Protein AF-A0A4Y7LF68-F1 (afdb_monomer_lite)

InterPro domains:
  IPR032009 Stomatal closure-related actin-binding protein, coiled-coil domain [PF16712] (101-214)
  IPR032012 Stomatal closure-related actin-binding protein, actin-binding domain [PF16711] (54-96)
  IPR039640 Stomatal closure-related actin-binding protein [PTHR31172] (1-214)

pLDDT: mean 82.33, std 17.5, range [36.0, 98.31]

Structure (mmCIF, N/CA/C/O backbone):
data_AF-A0A4Y7LF68-F1
#
_entry.id   AF-A0A4Y7LF68-F1
#
loop_
_atom_site.group_PDB
_atom_site.id
_atom_site.type_symbol
_atom_site.label_atom_id
_atom_site.label_alt_id
_atom_site.label_comp_id
_atom_site.label_asym_id
_atom_site.label_entity_id
_atom_site.label_seq_id
_atom_site.pdbx_PDB_ins_code
_atom_site.Cartn_x
_atom_site.Cartn_y
_atom_site.Cartn_z
_atom_site.occupancy
_atom_site.B_iso_or_equiv
_atom_site.auth_seq_id
_atom_site.auth_comp_id
_atom_site.auth_asym_id
_atom_site.auth_atom_id
_atom_site.pdbx_PDB_model_num
ATOM 1 N N . MET A 1 1 ? 89.704 -3.522 -74.986 1.00 36.00 1 MET A N 1
ATOM 2 C CA . MET A 1 1 ? 90.715 -4.541 -74.612 1.00 36.00 1 MET A CA 1
ATOM 3 C C . MET A 1 1 ? 91.711 -3.830 -73.703 1.00 36.00 1 MET A C 1
ATOM 5 O O . MET A 1 1 ? 92.198 -2.807 -74.141 1.00 36.00 1 MET A O 1
ATOM 9 N N . THR A 1 2 ? 91.987 -4.152 -72.436 1.00 39.91 2 THR A N 1
ATOM 10 C CA . THR A 1 2 ? 91.822 -5.364 -71.611 1.00 39.91 2 THR A CA 1
ATOM 11 C C . THR A 1 2 ? 91.963 -4.944 -70.128 1.00 39.91 2 THR A C 1
ATOM 13 O O . THR A 1 2 ? 92.703 -4.009 -69.835 1.00 39.91 2 THR A O 1
ATOM 16 N N . ARG A 1 3 ? 91.243 -5.597 -69.202 1.00 45.69 3 ARG A N 1
ATOM 17 C CA . ARG A 1 3 ? 91.344 -5.430 -67.731 1.00 45.69 3 ARG A CA 1
ATOM 18 C C . ARG A 1 3 ? 92.642 -6.038 -67.181 1.00 45.69 3 ARG A C 1
ATOM 20 O O . ARG A 1 3 ? 93.000 -7.123 -67.623 1.00 45.69 3 ARG A O 1
ATOM 27 N N . VAL A 1 4 ? 93.215 -5.455 -66.122 1.00 44.88 4 VAL A N 1
ATOM 28 C CA . VAL A 1 4 ? 94.025 -6.183 -65.122 1.00 44.88 4 VAL A CA 1
ATOM 29 C C . VAL A 1 4 ? 93.739 -5.597 -63.734 1.00 44.88 4 VAL A C 1
ATOM 31 O O . VAL A 1 4 ? 93.911 -4.401 -63.526 1.00 44.88 4 VAL A O 1
ATOM 34 N N . GLY A 1 5 ? 93.271 -6.435 -62.806 1.00 42.09 5 GLY A N 1
ATOM 35 C CA . GLY A 1 5 ? 93.176 -6.135 -61.374 1.00 42.09 5 GLY A CA 1
ATOM 36 C C . GLY A 1 5 ? 94.272 -6.854 -60.583 1.00 42.09 5 GLY A C 1
ATOM 37 O O . GLY A 1 5 ? 94.875 -7.802 -61.093 1.00 42.09 5 GLY A O 1
ATOM 38 N N . ARG A 1 6 ? 94.508 -6.425 -59.337 1.00 41.78 6 ARG A N 1
ATOM 39 C CA . ARG A 1 6 ? 95.194 -7.221 -58.308 1.00 41.78 6 ARG A CA 1
ATOM 40 C C . ARG A 1 6 ? 94.855 -6.687 -56.907 1.00 41.78 6 ARG A C 1
ATOM 42 O O . ARG A 1 6 ? 95.380 -5.657 -56.503 1.00 41.78 6 ARG A O 1
ATOM 49 N N . ASP A 1 7 ? 94.015 -7.421 -56.186 1.00 42.66 7 ASP A N 1
ATOM 50 C CA . ASP A 1 7 ? 93.881 -7.359 -54.725 1.00 42.66 7 ASP A CA 1
ATOM 51 C C . ASP A 1 7 ? 94.932 -8.271 -54.081 1.00 42.66 7 ASP A C 1
ATOM 53 O O . ASP A 1 7 ? 95.138 -9.363 -54.601 1.00 42.66 7 ASP A O 1
ATOM 57 N N . PHE A 1 8 ? 95.540 -7.880 -52.950 1.00 41.19 8 PHE A N 1
ATOM 58 C CA . PHE A 1 8 ? 96.010 -8.805 -51.899 1.00 41.19 8 PHE A CA 1
ATOM 59 C C . PHE A 1 8 ? 96.217 -8.078 -50.549 1.00 41.19 8 PHE A C 1
ATOM 61 O O . PHE A 1 8 ? 97.160 -7.321 -50.359 1.00 41.19 8 PHE A O 1
ATOM 68 N N . ARG A 1 9 ? 95.251 -8.325 -49.656 1.00 37.81 9 ARG A N 1
ATOM 69 C CA . ARG A 1 9 ? 95.273 -8.576 -48.198 1.00 37.81 9 ARG A CA 1
ATOM 70 C C . ARG A 1 9 ? 96.522 -8.282 -47.328 1.00 37.81 9 ARG A C 1
ATOM 72 O O . ARG A 1 9 ? 97.610 -8.767 -47.603 1.00 37.81 9 ARG A O 1
ATOM 79 N N . ASP A 1 10 ? 96.190 -7.767 -46.136 1.00 40.34 10 ASP A N 1
ATOM 80 C CA . ASP A 1 10 ? 96.641 -8.177 -44.787 1.00 40.34 10 ASP A CA 1
ATOM 81 C C . ASP A 1 10 ? 97.915 -7.559 -44.179 1.00 40.34 10 ASP A C 1
ATOM 83 O O . ASP A 1 10 ? 99.030 -8.020 -44.399 1.00 40.34 10 ASP A O 1
ATOM 87 N N . THR A 1 11 ? 97.713 -6.601 -43.269 1.00 43.34 11 THR A N 1
ATOM 88 C CA . THR A 1 11 ? 98.585 -6.406 -42.101 1.00 43.34 11 THR A CA 1
ATOM 89 C C . THR A 1 11 ? 97.725 -6.074 -40.880 1.00 43.34 11 THR A C 1
ATOM 91 O O . THR A 1 11 ? 97.443 -4.908 -40.602 1.00 43.34 11 THR A O 1
ATOM 94 N N . MET A 1 12 ? 97.288 -7.097 -40.141 1.00 38.69 12 MET A N 1
ATOM 95 C CA . MET A 1 12 ? 96.834 -6.938 -38.756 1.00 38.69 12 MET A CA 1
ATOM 96 C C . MET A 1 12 ? 98.031 -6.626 -37.844 1.00 38.69 12 MET A C 1
ATOM 98 O O . MET A 1 12 ? 98.880 -7.491 -37.629 1.00 38.69 12 MET A O 1
ATOM 102 N N . GLN A 1 13 ? 98.087 -5.424 -37.265 1.00 43.62 13 GLN A N 1
ATOM 103 C CA . GLN A 1 13 ? 98.942 -5.157 -36.106 1.00 43.62 13 GLN A CA 1
ATOM 104 C C . GLN A 1 13 ? 98.150 -5.408 -34.817 1.00 43.62 13 GLN A C 1
ATOM 106 O O . GLN A 1 13 ? 97.097 -4.819 -34.588 1.00 43.62 13 GLN A O 1
ATOM 111 N N . LYS A 1 14 ? 98.651 -6.347 -34.007 1.00 48.09 14 LYS A N 1
ATOM 112 C CA . LYS A 1 14 ? 98.146 -6.695 -32.676 1.00 48.09 14 LYS A CA 1
ATOM 113 C C . LYS A 1 14 ? 98.772 -5.758 -31.643 1.00 48.09 14 LYS A C 1
ATOM 115 O O . LYS A 1 14 ? 99.950 -5.913 -31.337 1.00 48.09 14 LYS A O 1
ATOM 120 N N . GLU A 1 15 ? 97.977 -4.867 -31.066 1.00 42.94 15 GLU A N 1
ATOM 121 C CA . GLU A 1 15 ? 98.321 -4.158 -29.832 1.00 42.94 15 GLU A CA 1
ATOM 122 C C . GLU A 1 15 ? 97.469 -4.753 -28.699 1.00 42.94 15 GLU A C 1
ATOM 124 O O . GLU A 1 15 ? 96.240 -4.782 -28.767 1.00 42.94 15 GLU A O 1
ATOM 129 N N . ALA A 1 16 ? 98.128 -5.367 -27.715 1.00 52.66 16 ALA A N 1
ATOM 130 C CA . ALA A 1 16 ? 97.480 -6.108 -26.639 1.00 52.66 16 ALA A CA 1
ATOM 131 C C . ALA A 1 16 ? 96.929 -5.142 -25.577 1.00 52.66 16 ALA A C 1
ATOM 133 O O . ALA A 1 16 ? 97.667 -4.661 -24.721 1.00 52.66 16 ALA A O 1
ATOM 134 N N . VAL A 1 17 ? 95.625 -4.872 -25.631 1.00 49.19 17 VAL A N 1
ATOM 135 C CA . VAL A 1 17 ? 94.877 -4.180 -24.569 1.00 49.19 17 VAL A CA 1
ATOM 136 C C . VAL A 1 17 ? 94.527 -5.176 -23.450 1.00 49.19 17 VAL A C 1
ATOM 138 O O . VAL A 1 17 ? 94.203 -6.326 -23.761 1.00 49.19 17 VAL A O 1
ATOM 141 N N . PRO A 1 18 ? 94.569 -4.788 -22.160 1.00 48.88 18 PRO A N 1
ATOM 142 C CA . PRO A 1 18 ? 94.214 -5.689 -21.068 1.00 48.88 18 PRO A CA 1
ATOM 143 C C . PRO A 1 18 ? 92.735 -6.079 -21.167 1.00 48.88 18 PRO A C 1
ATOM 145 O O . PRO A 1 18 ? 91.873 -5.218 -21.339 1.00 48.88 18 PRO A O 1
ATOM 148 N N . SER A 1 19 ? 92.432 -7.370 -21.033 1.00 52.75 19 SER A N 1
ATOM 149 C CA . SER A 1 19 ? 91.061 -7.880 -20.999 1.00 52.75 19 SER A CA 1
ATOM 150 C C . SER A 1 19 ? 90.344 -7.375 -19.743 1.00 52.75 19 SER A C 1
ATOM 152 O O . SER A 1 19 ? 90.554 -7.903 -18.653 1.00 52.75 19 SER A O 1
ATOM 154 N N . VAL A 1 20 ? 89.507 -6.345 -19.880 1.00 49.72 20 VAL A N 1
ATOM 155 C CA . VAL A 1 20 ? 88.603 -5.904 -18.811 1.00 49.72 20 VAL A CA 1
ATOM 156 C C . VAL A 1 20 ? 87.386 -6.825 -18.823 1.00 49.72 20 VAL A C 1
ATOM 158 O O . VAL A 1 20 ? 86.637 -6.862 -19.799 1.00 49.72 20 VAL A O 1
ATOM 161 N N . SER A 1 21 ? 87.213 -7.602 -17.758 1.00 51.53 21 SER A N 1
ATOM 162 C CA . SER A 1 21 ? 86.045 -8.453 -17.531 1.00 51.53 21 SER A CA 1
ATOM 163 C C . SER A 1 21 ? 84.772 -7.602 -17.567 1.00 51.53 21 SER A C 1
ATOM 165 O O . SER A 1 21 ? 84.584 -6.719 -16.733 1.00 51.53 21 SER A O 1
ATOM 167 N N . ALA A 1 22 ? 83.919 -7.838 -18.560 1.00 55.94 22 ALA A N 1
ATOM 168 C CA . ALA A 1 22 ? 82.702 -7.076 -18.809 1.00 55.94 22 ALA A CA 1
ATOM 169 C C . ALA A 1 22 ? 81.526 -7.585 -17.960 1.00 55.94 22 ALA A C 1
ATOM 171 O O . ALA A 1 22 ? 80.533 -8.061 -18.503 1.00 55.94 22 ALA A O 1
ATOM 172 N N . ASP A 1 23 ? 81.617 -7.458 -16.638 1.00 53.84 23 ASP A N 1
ATOM 173 C CA . ASP A 1 23 ? 80.440 -7.602 -15.777 1.00 53.84 23 ASP A CA 1
ATOM 174 C C . ASP A 1 23 ? 79.794 -6.225 -15.595 1.00 53.84 23 ASP A C 1
ATOM 176 O O . ASP A 1 23 ? 80.059 -5.488 -14.643 1.00 53.84 23 ASP A O 1
ATOM 180 N N . VAL A 1 24 ? 78.953 -5.847 -16.561 1.00 58.47 24 VAL A N 1
ATOM 181 C CA . VAL A 1 24 ? 78.124 -4.641 -16.469 1.00 58.47 24 VAL A CA 1
ATOM 182 C C . VAL A 1 24 ? 76.851 -5.005 -15.712 1.00 58.47 24 VAL A C 1
ATOM 184 O O . VAL A 1 24 ? 75.938 -5.619 -16.261 1.00 58.47 24 VAL A O 1
ATOM 187 N N . SER A 1 25 ? 76.785 -4.636 -14.433 1.00 55.81 25 SER A N 1
ATOM 188 C CA . SER A 1 25 ? 75.532 -4.701 -13.680 1.00 55.81 25 SER A CA 1
ATOM 189 C C . SER A 1 25 ? 74.685 -3.472 -14.007 1.00 55.81 25 SER A C 1
ATOM 191 O O . SER A 1 25 ? 75.034 -2.338 -13.683 1.00 55.81 25 SER A O 1
ATOM 193 N N . PHE A 1 26 ? 73.566 -3.685 -14.694 1.00 56.12 26 PHE A N 1
ATOM 194 C CA . PHE A 1 26 ? 72.578 -2.635 -14.909 1.00 56.12 26 PHE A CA 1
ATOM 195 C C . PHE A 1 26 ? 71.648 -2.579 -13.695 1.00 56.12 26 PHE A C 1
ATOM 197 O O . PHE A 1 26 ? 71.061 -3.588 -13.313 1.00 56.12 26 PHE A O 1
ATOM 204 N N . ALA A 1 27 ? 71.467 -1.396 -13.104 1.00 60.53 27 ALA A N 1
ATOM 205 C CA . ALA A 1 27 ? 70.522 -1.198 -11.999 1.00 60.53 27 ALA A CA 1
ATOM 206 C C . ALA A 1 27 ? 69.048 -1.416 -12.416 1.00 60.53 27 ALA A C 1
ATOM 208 O O . ALA A 1 27 ? 68.166 -1.515 -11.567 1.00 60.53 27 ALA A O 1
ATOM 209 N N . SER A 1 28 ? 68.767 -1.479 -13.723 1.00 60.56 28 SER A N 1
ATOM 210 C CA . SER A 1 28 ? 67.432 -1.664 -14.290 1.00 60.56 28 SER A CA 1
ATOM 211 C C . SER A 1 28 ? 67.512 -2.307 -15.677 1.00 60.56 28 SER A C 1
ATOM 213 O O . SER A 1 28 ? 68.363 -1.942 -16.482 1.00 60.56 28 SER A O 1
ATOM 215 N N . ASN A 1 29 ? 66.574 -3.208 -15.990 1.00 65.75 29 ASN A N 1
ATOM 216 C CA . ASN A 1 29 ? 66.422 -3.836 -17.315 1.00 65.75 29 ASN A CA 1
ATOM 217 C C . ASN A 1 29 ? 65.737 -2.924 -18.357 1.00 65.75 29 ASN A C 1
ATOM 219 O O . ASN A 1 29 ? 65.288 -3.403 -19.399 1.00 65.75 29 ASN A O 1
ATOM 223 N N . ARG A 1 30 ? 65.593 -1.623 -18.082 1.00 65.50 30 ARG A N 1
ATOM 224 C CA . ARG A 1 30 ? 64.997 -0.652 -19.012 1.00 65.50 30 ARG A CA 1
ATOM 225 C C . ARG A 1 30 ? 66.021 0.392 -19.430 1.00 65.50 30 ARG A C 1
ATOM 227 O O . ARG A 1 30 ? 66.795 0.860 -18.601 1.00 65.50 30 ARG A O 1
ATOM 234 N N . PHE A 1 31 ? 65.975 0.780 -20.704 1.00 59.53 31 PHE A N 1
ATOM 235 C CA . PHE A 1 31 ? 66.776 1.888 -21.213 1.00 59.53 31 PHE A CA 1
ATOM 236 C C . PHE A 1 31 ? 66.380 3.187 -20.492 1.00 59.53 31 PHE A C 1
ATOM 238 O O . PHE A 1 31 ? 65.185 3.493 -20.431 1.00 59.53 31 PHE A O 1
ATOM 245 N N . PRO A 1 32 ? 67.341 3.938 -19.924 1.00 61.84 32 PRO A N 1
ATOM 246 C CA . PRO A 1 32 ? 67.041 5.215 -19.297 1.00 61.84 32 PRO A CA 1
ATOM 247 C C . PRO A 1 32 ? 66.558 6.198 -20.365 1.00 61.84 32 PRO A C 1
ATOM 249 O O . PRO A 1 32 ? 67.250 6.455 -21.348 1.00 61.84 32 PRO A O 1
ATOM 252 N N . ASN A 1 33 ? 65.355 6.738 -20.173 1.00 64.94 33 ASN A N 1
ATOM 253 C CA . ASN A 1 33 ? 64.841 7.818 -21.003 1.00 64.94 33 ASN A CA 1
ATOM 254 C C . ASN A 1 33 ? 65.475 9.118 -20.524 1.00 64.94 33 ASN A C 1
ATOM 256 O O . ASN A 1 33 ? 65.057 9.666 -19.513 1.00 64.94 33 ASN A O 1
ATOM 260 N N . TYR A 1 34 ? 66.465 9.619 -21.249 1.00 62.97 34 TYR A N 1
ATOM 261 C CA . TYR A 1 34 ? 66.982 10.965 -21.042 1.00 62.97 34 TYR A CA 1
ATOM 262 C C . TYR A 1 34 ? 66.631 11.844 -22.238 1.00 62.97 34 TYR A C 1
ATOM 264 O O . TYR A 1 34 ? 66.541 11.377 -23.376 1.00 62.97 34 TYR A O 1
ATOM 272 N N . LYS A 1 35 ? 66.433 13.138 -21.985 1.00 64.75 35 LYS A N 1
ATOM 273 C CA . LYS A 1 35 ? 66.353 14.148 -23.045 1.00 64.75 35 LYS A CA 1
ATOM 274 C C . LYS A 1 35 ? 67.625 14.986 -22.992 1.00 64.75 35 LYS A C 1
ATOM 276 O O . LYS A 1 35 ? 68.022 15.439 -21.923 1.00 64.75 35 LYS A O 1
ATOM 281 N N . ILE A 1 36 ? 68.277 15.159 -24.139 1.00 66.19 36 ILE A N 1
ATOM 282 C CA . ILE A 1 36 ? 69.477 15.994 -24.255 1.00 66.19 36 ILE A CA 1
ATOM 283 C C . ILE A 1 36 ? 69.021 17.439 -24.484 1.00 66.19 36 ILE A C 1
ATOM 285 O O . ILE A 1 36 ? 68.283 17.711 -25.434 1.00 66.19 36 ILE A O 1
ATOM 289 N N . GLY A 1 37 ? 69.419 18.343 -23.588 1.00 68.44 37 GLY A N 1
ATOM 290 C CA . GLY A 1 37 ? 69.160 19.778 -23.702 1.00 68.44 37 GLY A CA 1
ATOM 291 C C . GLY A 1 37 ? 69.945 20.430 -24.845 1.00 68.44 37 GLY A C 1
ATOM 292 O O . GLY A 1 37 ? 70.870 19.844 -25.403 1.00 68.44 37 GLY A O 1
ATOM 293 N N . ALA A 1 38 ? 69.597 21.671 -25.196 1.00 74.75 38 ALA A N 1
ATOM 294 C CA . ALA A 1 38 ? 70.255 22.424 -26.275 1.00 74.75 38 ALA A CA 1
ATOM 295 C C . ALA A 1 38 ? 71.760 22.695 -26.032 1.00 74.75 38 ALA A C 1
ATOM 297 O O . ALA A 1 38 ? 72.475 23.082 -26.951 1.00 74.75 38 ALA A O 1
ATOM 298 N N . ASP A 1 39 ? 72.233 22.480 -24.806 1.00 72.75 39 ASP A N 1
ATOM 299 C CA . ASP A 1 39 ? 73.616 22.596 -24.341 1.00 72.75 39 ASP A CA 1
ATOM 300 C C . ASP A 1 39 ? 74.324 21.232 -24.191 1.00 72.75 39 ASP A C 1
ATOM 302 O O . ASP A 1 39 ? 75.372 21.141 -23.553 1.00 72.75 39 ASP A O 1
ATOM 306 N N . ASN A 1 40 ? 73.767 20.164 -24.774 1.00 66.06 40 ASN A N 1
ATOM 307 C CA . ASN A 1 40 ? 74.233 18.779 -24.643 1.00 66.06 40 ASN A CA 1
ATOM 308 C C . ASN A 1 40 ? 74.254 18.237 -23.197 1.00 66.06 40 ASN A C 1
ATOM 310 O O . ASN A 1 40 ? 74.880 17.207 -22.938 1.00 66.06 40 ASN A O 1
ATOM 314 N N . SER A 1 41 ? 73.551 18.878 -22.256 1.00 67.81 41 SER A N 1
ATOM 315 C CA . SER A 1 41 ? 73.380 18.354 -20.899 1.00 67.81 41 SER A CA 1
ATOM 316 C C . SER A 1 41 ? 72.262 17.300 -20.840 1.00 67.81 41 SER A C 1
ATOM 318 O O . SER A 1 41 ? 71.236 17.408 -21.519 1.00 67.81 41 SER A O 1
ATOM 320 N N . ILE A 1 42 ? 72.471 16.234 -20.059 1.00 63.91 42 ILE A N 1
ATOM 321 C CA . ILE A 1 42 ? 71.470 15.183 -19.817 1.00 63.91 42 ILE A CA 1
ATOM 322 C C . ILE A 1 42 ? 70.451 15.737 -18.814 1.00 63.91 42 ILE A C 1
ATOM 324 O O . ILE A 1 42 ? 70.800 15.981 -17.660 1.00 63.91 42 ILE A O 1
ATOM 328 N N . LEU A 1 43 ? 69.204 15.937 -19.245 1.00 63.03 43 LEU A N 1
ATOM 329 C CA . LEU A 1 43 ? 68.102 16.328 -18.367 1.00 63.03 43 LEU A CA 1
ATOM 330 C C . LEU A 1 43 ? 67.326 15.081 -17.939 1.00 63.03 43 LEU A C 1
ATOM 332 O O . LEU A 1 43 ? 66.813 14.344 -18.790 1.00 63.03 43 LEU A O 1
ATOM 336 N N . ASP A 1 44 ? 67.212 14.870 -16.626 1.00 59.75 44 ASP A N 1
ATOM 337 C CA . ASP A 1 44 ? 66.320 13.851 -16.077 1.00 59.75 44 ASP A CA 1
ATOM 338 C C . ASP A 1 44 ? 64.862 14.207 -16.417 1.00 59.75 44 ASP A C 1
ATOM 340 O O . ASP A 1 44 ? 64.437 15.356 -16.226 1.00 59.75 44 ASP A O 1
ATOM 344 N N . PRO A 1 45 ? 64.071 13.262 -16.955 1.00 58.41 45 PRO A N 1
ATOM 345 C CA . PRO A 1 45 ? 62.682 13.523 -17.290 1.00 58.41 45 PRO A CA 1
ATOM 346 C C . PRO A 1 45 ? 61.882 13.781 -16.006 1.00 58.41 45 PRO A C 1
ATOM 348 O O . PRO A 1 45 ? 61.809 12.931 -15.124 1.00 58.41 45 PRO A O 1
ATOM 351 N N . LYS A 1 46 ? 61.236 14.950 -15.914 1.00 59.72 46 LYS A N 1
ATOM 352 C CA . LYS A 1 46 ? 60.155 15.175 -14.942 1.00 59.72 46 LYS A CA 1
ATOM 353 C C . LYS A 1 46 ? 59.075 14.111 -15.154 1.00 59.72 46 LYS A C 1
ATOM 355 O O . LYS A 1 46 ? 58.629 13.936 -16.287 1.00 59.72 46 LYS A O 1
ATOM 360 N N . GLU A 1 47 ? 58.699 13.438 -14.068 1.00 54.59 47 GLU A N 1
ATOM 361 C CA . GLU A 1 47 ? 57.734 12.334 -14.012 1.00 54.59 47 GLU A CA 1
ATOM 362 C C . GLU A 1 47 ? 56.494 12.597 -14.883 1.00 54.59 47 GLU A C 1
ATOM 364 O O . GLU A 1 47 ? 55.767 13.574 -14.697 1.00 54.59 47 GLU A O 1
ATOM 369 N N . GLU A 1 48 ? 56.271 11.718 -15.863 1.00 55.34 48 GLU A N 1
ATOM 370 C CA . GLU A 1 48 ? 54.999 11.620 -16.578 1.00 55.34 48 GLU A CA 1
ATOM 371 C C . GLU A 1 48 ? 53.888 11.199 -15.599 1.00 55.34 48 GLU A C 1
ATOM 373 O O . GLU A 1 48 ? 54.174 10.490 -14.630 1.00 55.34 48 GLU A O 1
ATOM 378 N N . PRO A 1 49 ? 52.620 11.604 -15.823 1.00 56.75 49 PRO A N 1
ATOM 379 C CA . PRO A 1 49 ? 51.520 11.194 -14.956 1.00 56.75 49 PRO A CA 1
ATOM 380 C C . PRO A 1 49 ? 51.456 9.665 -14.890 1.00 56.75 49 PRO A C 1
ATOM 382 O O . PRO A 1 49 ? 51.362 9.007 -15.927 1.00 56.75 49 PRO A O 1
ATOM 385 N N . GLU A 1 50 ? 51.524 9.116 -13.672 1.00 65.06 50 GLU A N 1
ATOM 386 C CA . GLU A 1 50 ? 51.508 7.676 -13.413 1.00 65.06 50 GLU A CA 1
ATOM 387 C C . GLU A 1 50 ? 50.356 7.005 -14.169 1.00 65.06 50 GLU A C 1
ATOM 389 O O . GLU A 1 50 ? 49.173 7.183 -13.863 1.00 65.06 50 GLU A O 1
ATOM 394 N N . VAL A 1 51 ? 50.708 6.208 -15.178 1.00 64.56 51 VAL A N 1
ATOM 395 C CA . VAL A 1 51 ? 49.764 5.291 -15.810 1.00 64.56 51 VAL A CA 1
ATOM 396 C C . VAL A 1 51 ? 49.321 4.309 -14.718 1.00 64.56 51 VAL A C 1
ATOM 398 O O . VAL A 1 51 ? 50.193 3.695 -14.096 1.00 64.56 51 VAL A O 1
ATOM 401 N N . PRO A 1 52 ? 48.007 4.152 -14.451 1.00 69.94 52 PRO A N 1
ATOM 402 C CA . PRO A 1 52 ? 47.524 3.297 -13.372 1.00 69.94 52 PRO A CA 1
ATOM 403 C C . PRO A 1 52 ? 48.134 1.902 -13.474 1.00 69.94 52 PRO A C 1
ATOM 405 O O . PRO A 1 52 ? 48.166 1.313 -14.560 1.00 69.94 52 PRO A O 1
ATOM 408 N N . SER A 1 53 ? 48.625 1.367 -12.355 1.00 82.88 53 SER A N 1
ATOM 409 C CA . SER A 1 53 ? 49.276 0.061 -12.368 1.00 82.88 53 SER A CA 1
ATOM 410 C C . SER A 1 53 ? 48.279 -1.028 -12.785 1.00 82.88 53 SER A C 1
ATOM 412 O O . SER A 1 53 ? 47.070 -0.900 -12.582 1.00 82.88 53 SER A O 1
ATOM 414 N N . MET A 1 54 ? 48.761 -2.149 -13.334 1.00 80.12 54 MET A N 1
ATOM 415 C CA . MET A 1 54 ? 47.884 -3.277 -13.699 1.00 80.12 54 MET A CA 1
ATOM 416 C C . MET A 1 54 ? 47.023 -3.766 -12.524 1.00 80.12 54 MET A C 1
ATOM 418 O O . MET A 1 54 ? 45.896 -4.208 -12.730 1.00 80.12 54 MET A O 1
ATOM 422 N N . LYS A 1 55 ? 47.524 -3.653 -11.288 1.00 85.06 55 LYS A N 1
ATOM 423 C CA . LYS A 1 55 ? 46.758 -3.981 -10.080 1.00 85.06 55 LYS A CA 1
ATOM 424 C C . LYS A 1 55 ? 45.593 -3.016 -9.871 1.00 85.06 55 LYS A C 1
ATOM 426 O O . LYS A 1 55 ? 44.510 -3.462 -9.506 1.00 85.06 55 LYS A O 1
ATOM 431 N N . ASP A 1 56 ? 45.792 -1.732 -10.152 1.00 86.94 56 ASP A N 1
ATOM 432 C CA . ASP A 1 56 ? 44.748 -0.712 -10.031 1.00 86.94 56 ASP A CA 1
ATOM 433 C C . ASP A 1 56 ? 43.685 -0.863 -11.119 1.00 86.94 56 ASP A C 1
ATOM 435 O O . ASP A 1 56 ? 42.498 -0.695 -10.845 1.00 86.94 56 ASP A O 1
ATOM 439 N N . LEU A 1 57 ? 44.082 -1.233 -12.340 1.00 87.81 57 LEU A N 1
ATOM 440 C CA . LEU A 1 57 ? 43.140 -1.549 -13.418 1.00 87.81 57 LEU A CA 1
ATOM 441 C C . LEU A 1 57 ? 42.297 -2.783 -13.085 1.00 87.81 57 LEU A C 1
ATOM 443 O O . LEU A 1 57 ? 41.074 -2.719 -13.177 1.00 87.81 57 LEU A O 1
ATOM 447 N N . LEU A 1 58 ? 42.928 -3.861 -12.609 1.00 92.25 58 LEU A N 1
ATOM 448 C CA . LEU A 1 58 ? 42.221 -5.067 -12.171 1.00 92.25 58 LEU A CA 1
ATOM 449 C C . LEU A 1 58 ? 41.290 -4.789 -10.988 1.00 92.25 58 LEU A C 1
ATOM 451 O O . LEU A 1 58 ? 40.172 -5.300 -10.955 1.00 92.25 58 LEU A O 1
ATOM 455 N N . ALA A 1 59 ? 41.715 -3.968 -10.025 1.00 91.00 59 ALA A N 1
ATOM 456 C CA . ALA A 1 59 ? 40.875 -3.575 -8.898 1.00 91.00 59 ALA A CA 1
ATOM 457 C C . ALA A 1 59 ? 39.656 -2.762 -9.361 1.00 91.00 59 ALA A C 1
ATOM 459 O O . ALA A 1 59 ? 38.541 -3.019 -8.902 1.00 91.00 59 ALA A O 1
ATOM 460 N N . ARG A 1 60 ? 39.846 -1.827 -10.303 1.00 88.25 60 ARG A N 1
ATOM 461 C CA . ARG A 1 60 ? 38.756 -1.049 -10.913 1.00 88.25 60 ARG A CA 1
ATOM 462 C C . ARG A 1 60 ? 37.782 -1.941 -11.677 1.00 88.25 60 ARG A C 1
ATOM 464 O O . ARG A 1 60 ? 36.582 -1.830 -11.456 1.00 88.25 60 ARG A O 1
ATOM 471 N N . GLU A 1 61 ? 38.277 -2.848 -12.513 1.00 90.38 61 GLU A N 1
ATOM 472 C CA . GLU A 1 61 ? 37.446 -3.776 -13.290 1.00 90.38 61 GLU A CA 1
ATOM 473 C C . GLU A 1 61 ? 36.688 -4.758 -12.384 1.00 90.38 61 GLU A C 1
ATOM 475 O O . GLU A 1 61 ? 35.484 -4.949 -12.538 1.00 90.38 61 GLU A O 1
ATOM 480 N N . THR A 1 62 ? 37.352 -5.305 -11.361 1.00 91.12 62 THR A N 1
ATOM 481 C CA . THR A 1 62 ? 36.719 -6.190 -10.370 1.00 91.12 62 THR A CA 1
ATOM 482 C C . THR A 1 62 ? 35.625 -5.457 -9.596 1.00 91.12 62 THR A C 1
ATOM 484 O O . THR A 1 62 ? 34.536 -5.998 -9.405 1.00 91.12 62 THR A O 1
ATOM 487 N N . ALA A 1 63 ? 35.868 -4.208 -9.185 1.00 88.56 63 ALA A N 1
ATOM 488 C CA . ALA A 1 63 ? 34.847 -3.380 -8.550 1.00 88.56 63 ALA A CA 1
ATOM 489 C C . ALA A 1 63 ? 33.655 -3.131 -9.490 1.00 88.56 63 ALA A C 1
ATOM 491 O O . ALA A 1 63 ? 32.509 -3.237 -9.054 1.00 88.56 63 ALA A O 1
ATOM 492 N N . GLN A 1 64 ? 33.915 -2.883 -10.776 1.00 87.94 64 GLN A N 1
ATOM 493 C CA . GLN A 1 64 ? 32.888 -2.659 -11.795 1.00 87.94 64 GLN A CA 1
ATOM 494 C C . GLN A 1 64 ? 32.048 -3.919 -12.058 1.00 87.94 64 GLN A C 1
ATOM 496 O O . GLN A 1 64 ? 30.825 -3.833 -12.154 1.00 87.94 64 GLN A O 1
ATOM 501 N N . LEU A 1 65 ? 32.671 -5.099 -12.099 1.00 85.56 65 LEU A N 1
ATOM 502 C CA . LEU A 1 65 ? 31.987 -6.389 -12.246 1.00 85.56 65 LEU A CA 1
ATOM 503 C C . LEU A 1 65 ? 31.150 -6.743 -11.010 1.00 85.56 65 LEU A C 1
ATOM 505 O O . LEU A 1 65 ? 30.011 -7.190 -11.147 1.00 85.56 65 LEU A O 1
ATOM 509 N N . ILE A 1 66 ? 31.664 -6.485 -9.802 1.00 81.88 66 ILE A N 1
ATOM 510 C CA . ILE A 1 66 ? 30.898 -6.646 -8.554 1.00 81.88 66 ILE A CA 1
ATOM 511 C C . ILE A 1 66 ? 29.708 -5.678 -8.529 1.00 81.88 66 ILE A C 1
ATOM 513 O O . ILE A 1 66 ? 28.614 -6.044 -8.095 1.00 81.88 66 ILE A O 1
ATOM 517 N N . GLU A 1 67 ? 29.892 -4.442 -8.992 1.00 80.25 67 GLU A N 1
ATOM 518 C CA . GLU A 1 67 ? 28.807 -3.469 -9.108 1.00 80.25 67 GLU A CA 1
ATOM 519 C C . GLU A 1 67 ? 27.754 -3.927 -10.126 1.00 80.25 67 GLU A C 1
ATOM 521 O O . GLU A 1 67 ? 26.560 -3.881 -9.833 1.00 80.25 67 GLU A O 1
ATOM 526 N N . GLN A 1 68 ? 28.173 -4.441 -11.285 1.00 76.25 68 GLN A N 1
ATOM 527 C CA . GLN A 1 68 ? 27.271 -5.018 -12.284 1.00 76.25 68 GLN A CA 1
ATOM 528 C C . GLN A 1 68 ? 26.516 -6.240 -11.751 1.00 76.25 68 GLN A C 1
ATOM 530 O O . GLN A 1 68 ? 25.319 -6.351 -11.992 1.00 76.25 68 GLN A O 1
ATOM 535 N N . GLN A 1 69 ? 27.159 -7.107 -10.967 1.00 69.69 69 GLN A N 1
ATOM 536 C CA . GLN A 1 69 ? 26.499 -8.241 -10.313 1.00 69.69 69 GLN A CA 1
ATOM 537 C C . GLN A 1 69 ? 25.449 -7.788 -9.282 1.00 69.69 69 GLN A C 1
ATOM 539 O O . GLN A 1 69 ? 24.431 -8.454 -9.091 1.00 69.69 69 GLN A O 1
ATOM 544 N N . LYS A 1 70 ? 25.672 -6.650 -8.611 1.00 67.94 70 LYS A N 1
ATOM 545 C CA . LYS A 1 70 ? 24.702 -6.049 -7.678 1.00 67.94 70 LYS A CA 1
ATOM 546 C C . LYS A 1 70 ? 23.518 -5.393 -8.391 1.00 67.94 70 LYS A C 1
ATOM 548 O O . LYS A 1 70 ? 22.474 -5.200 -7.761 1.00 67.94 70 LYS A O 1
ATOM 553 N N . ARG A 1 71 ? 23.644 -5.053 -9.680 1.00 73.94 71 ARG A N 1
ATOM 554 C CA . ARG A 1 71 ? 22.521 -4.559 -10.484 1.00 73.94 71 ARG A CA 1
ATOM 555 C C . ARG A 1 71 ? 21.579 -5.728 -10.745 1.00 73.94 71 ARG A C 1
ATOM 557 O O . ARG A 1 71 ? 21.895 -6.660 -11.473 1.00 73.94 71 ARG A O 1
ATOM 564 N N . LEU A 1 72 ? 20.411 -5.679 -10.112 1.00 70.31 72 LEU A N 1
ATOM 565 C CA . LEU A 1 72 ? 19.352 -6.658 -10.334 1.00 70.31 72 LEU A CA 1
ATOM 566 C C . LEU A 1 72 ? 18.992 -6.678 -11.819 1.00 70.31 72 LEU A C 1
ATOM 568 O O . LEU A 1 72 ? 18.755 -5.621 -12.411 1.00 70.31 72 LEU A O 1
ATOM 572 N N . SER A 1 73 ? 18.921 -7.870 -12.415 1.00 81.19 73 SER A N 1
ATOM 573 C CA . SER A 1 73 ? 18.415 -7.972 -13.779 1.00 81.19 73 SER A CA 1
ATOM 574 C C . SER A 1 73 ? 16.940 -7.562 -13.811 1.00 81.19 73 SER A C 1
ATOM 576 O O . SER A 1 73 ? 16.227 -7.673 -12.811 1.00 81.19 73 SER A O 1
ATOM 578 N N . VAL A 1 74 ? 16.449 -7.131 -14.976 1.00 82.19 74 VAL A N 1
ATOM 579 C CA . VAL A 1 74 ? 15.017 -6.827 -15.176 1.00 82.19 74 VAL A CA 1
ATOM 580 C C . VAL A 1 74 ? 14.140 -8.005 -14.735 1.00 82.19 74 VAL A C 1
ATOM 582 O O . VAL A 1 74 ? 13.082 -7.805 -14.142 1.00 82.19 74 VAL A O 1
ATOM 585 N N . ARG A 1 75 ? 14.614 -9.237 -14.957 1.00 85.31 75 ARG A N 1
ATOM 586 C CA . ARG A 1 75 ? 13.945 -10.465 -14.520 1.00 85.31 75 ARG A CA 1
ATOM 587 C C . ARG A 1 75 ? 13.900 -10.586 -12.997 1.00 85.31 75 ARG A C 1
ATOM 589 O O . ARG A 1 75 ? 12.849 -10.912 -12.447 1.00 85.31 75 ARG A O 1
ATOM 596 N N . ASP A 1 76 ? 15.008 -10.308 -12.315 1.00 87.38 76 ASP A N 1
ATOM 597 C CA . ASP A 1 76 ? 15.060 -10.351 -10.850 1.00 87.38 76 ASP A CA 1
ATOM 598 C C . ASP A 1 76 ? 14.153 -9.286 -10.239 1.00 87.38 76 ASP A C 1
ATOM 600 O O . ASP A 1 76 ? 13.433 -9.568 -9.279 1.00 87.38 76 ASP A O 1
ATOM 604 N N . LEU A 1 77 ? 14.146 -8.089 -10.832 1.00 86.44 77 LEU A N 1
ATOM 605 C CA . LEU A 1 77 ? 13.297 -6.974 -10.429 1.00 86.44 77 LEU A CA 1
ATOM 606 C C . LEU A 1 77 ? 11.809 -7.314 -10.595 1.00 86.44 77 LEU A C 1
ATOM 608 O O . LEU A 1 77 ? 11.038 -7.122 -9.657 1.00 86.44 77 LEU A O 1
ATOM 612 N N . ALA A 1 78 ? 11.427 -7.901 -11.733 1.00 86.75 78 ALA A N 1
ATOM 613 C CA . ALA A 1 78 ? 10.067 -8.377 -11.978 1.00 86.75 78 ALA A CA 1
ATOM 614 C C . ALA A 1 78 ? 9.650 -9.449 -10.961 1.00 86.75 78 ALA A C 1
ATOM 616 O O . ALA A 1 78 ? 8.596 -9.329 -10.340 1.00 86.75 78 ALA A O 1
ATOM 617 N N . SER A 1 79 ? 10.512 -10.439 -10.694 1.00 87.94 79 SER A N 1
ATOM 618 C CA . SER A 1 79 ? 10.200 -11.489 -9.713 1.00 87.94 79 SER A CA 1
ATOM 619 C C . SER A 1 79 ? 10.026 -10.935 -8.293 1.00 87.94 79 SER A C 1
ATOM 621 O O . SER A 1 79 ? 9.184 -11.411 -7.532 1.00 87.94 79 SER A O 1
ATOM 623 N N . LYS A 1 80 ? 10.813 -9.917 -7.915 1.00 91.62 80 LYS A N 1
ATOM 624 C CA . LYS A 1 80 ? 10.678 -9.238 -6.620 1.00 91.62 80 LYS A CA 1
ATOM 625 C C . LYS A 1 80 ? 9.384 -8.436 -6.555 1.00 91.62 80 LYS A C 1
ATOM 627 O O . LYS A 1 80 ? 8.729 -8.460 -5.517 1.00 91.62 80 LYS A O 1
ATOM 632 N N . PHE A 1 81 ? 9.005 -7.778 -7.649 1.00 89.31 81 PHE A N 1
ATOM 633 C CA . PHE A 1 81 ? 7.751 -7.040 -7.738 1.00 89.31 81 PHE A CA 1
ATOM 634 C C . PHE A 1 81 ? 6.539 -7.967 -7.612 1.00 89.31 81 PHE A C 1
ATOM 636 O O . PHE A 1 81 ? 5.669 -7.708 -6.790 1.00 89.31 81 PHE A O 1
ATOM 643 N N . GLU A 1 82 ? 6.512 -9.090 -8.333 1.00 91.69 82 GLU A N 1
ATOM 644 C CA . GLU A 1 82 ? 5.439 -10.090 -8.229 1.00 91.69 82 GLU A CA 1
ATOM 645 C C . GLU A 1 82 ? 5.322 -10.670 -6.814 1.00 91.69 82 GLU A C 1
ATOM 647 O O . GLU A 1 82 ? 4.223 -10.764 -6.267 1.00 91.69 82 GLU A O 1
ATOM 652 N N . LYS A 1 83 ? 6.454 -11.003 -6.176 1.00 93.94 83 LYS A N 1
ATOM 653 C CA . LYS A 1 83 ? 6.472 -11.451 -4.772 1.00 93.94 83 LYS A CA 1
ATOM 654 C C . LYS A 1 83 ? 5.949 -10.370 -3.826 1.00 93.94 83 LYS A C 1
ATOM 656 O O . LYS A 1 83 ? 5.181 -10.683 -2.918 1.00 93.94 83 LYS A O 1
ATOM 661 N N . GLY A 1 84 ? 6.345 -9.117 -4.047 1.00 92.62 84 GLY A N 1
ATOM 662 C CA . GLY A 1 84 ? 5.858 -7.964 -3.294 1.00 92.62 84 GLY A CA 1
ATOM 663 C C . GLY A 1 84 ? 4.353 -7.762 -3.462 1.00 92.62 84 GLY A C 1
ATOM 664 O O . GLY A 1 84 ? 3.649 -7.578 -2.474 1.00 92.62 84 GLY A O 1
ATOM 665 N N . LEU A 1 85 ? 3.842 -7.891 -4.687 1.00 90.25 85 LEU A N 1
ATOM 666 C CA . LEU A 1 85 ? 2.419 -7.788 -5.000 1.00 90.25 85 LEU A CA 1
ATOM 667 C C . LEU A 1 85 ? 1.612 -8.902 -4.323 1.00 90.25 85 LEU A C 1
ATOM 669 O O . LEU A 1 85 ? 0.585 -8.633 -3.704 1.00 90.25 85 LEU A O 1
ATOM 673 N N . ALA A 1 86 ? 2.101 -10.142 -4.376 1.00 92.62 86 ALA A N 1
ATOM 674 C CA . ALA A 1 86 ? 1.467 -11.269 -3.699 1.00 92.62 86 ALA A CA 1
ATOM 675 C C . ALA A 1 86 ? 1.459 -11.098 -2.170 1.00 92.62 86 ALA A C 1
ATOM 677 O O . ALA A 1 86 ? 0.469 -11.428 -1.514 1.00 92.62 86 ALA A O 1
ATOM 678 N N . ALA A 1 87 ? 2.539 -10.568 -1.589 1.00 94.75 87 ALA A N 1
ATOM 679 C CA . ALA A 1 87 ? 2.591 -10.245 -0.165 1.00 94.75 87 ALA A CA 1
ATOM 680 C C . ALA A 1 87 ? 1.601 -9.125 0.199 1.00 94.75 87 ALA A C 1
ATOM 682 O O . ALA A 1 87 ? 0.858 -9.260 1.170 1.00 94.75 87 ALA A O 1
ATOM 683 N N . ALA A 1 88 ? 1.528 -8.065 -0.608 1.00 89.75 88 ALA A N 1
ATOM 684 C CA . ALA A 1 88 ? 0.595 -6.960 -0.407 1.00 89.75 88 ALA A CA 1
ATOM 685 C C . ALA A 1 88 ? -0.874 -7.407 -0.492 1.00 89.75 88 ALA A C 1
ATOM 687 O O . ALA A 1 88 ? -1.689 -6.972 0.318 1.00 89.75 88 ALA A O 1
ATOM 688 N N . ALA A 1 89 ? -1.212 -8.314 -1.414 1.00 90.19 89 ALA A N 1
ATOM 689 C CA . ALA A 1 89 ? -2.557 -8.882 -1.512 1.00 90.19 89 ALA A CA 1
ATOM 690 C C . ALA A 1 89 ? -2.959 -9.626 -0.226 1.00 90.19 89 ALA A C 1
ATOM 692 O O . ALA A 1 89 ? -4.029 -9.372 0.322 1.00 90.19 89 ALA A O 1
ATOM 693 N N . LYS A 1 90 ? -2.061 -10.459 0.320 1.00 92.88 90 LYS A N 1
ATOM 694 C CA . LYS A 1 90 ? -2.294 -11.156 1.598 1.00 92.88 90 LYS A CA 1
ATOM 695 C C . LYS A 1 90 ? -2.507 -10.183 2.757 1.00 92.88 90 LYS A C 1
ATOM 697 O O . LYS A 1 90 ? -3.417 -10.375 3.557 1.00 92.88 90 LYS A O 1
ATOM 702 N N . LEU A 1 91 ? -1.687 -9.134 2.835 1.00 90.00 91 LEU A N 1
ATOM 703 C CA . LEU A 1 91 ? -1.834 -8.092 3.855 1.00 90.00 91 LEU A CA 1
ATOM 704 C C . LEU A 1 91 ? -3.144 -7.310 3.691 1.00 90.00 91 LEU A C 1
ATOM 706 O O . LEU A 1 91 ? -3.758 -6.941 4.686 1.00 90.00 91 LEU A O 1
ATOM 710 N N . SER A 1 92 ? -3.596 -7.084 2.455 1.00 89.31 92 SER A N 1
ATOM 711 C CA . SER A 1 92 ? -4.875 -6.423 2.185 1.00 89.31 92 SER A CA 1
ATOM 712 C C . SER A 1 92 ? -6.062 -7.243 2.684 1.00 89.31 92 SER A C 1
ATOM 714 O O . SER A 1 92 ? -6.982 -6.675 3.272 1.00 89.31 92 SER A O 1
ATOM 716 N N . ASP A 1 93 ? -6.049 -8.557 2.479 1.00 90.19 93 ASP A N 1
ATOM 717 C CA . ASP A 1 93 ? -7.127 -9.423 2.956 1.00 90.19 93 ASP A CA 1
ATOM 718 C C . ASP A 1 93 ? -7.123 -9.545 4.485 1.00 90.19 93 ASP A C 1
ATOM 720 O O . ASP A 1 93 ? -8.176 -9.420 5.112 1.00 90.19 93 ASP A O 1
ATOM 724 N N . GLU A 1 94 ? -5.944 -9.661 5.101 1.00 87.50 94 GLU A N 1
ATOM 725 C CA . GLU A 1 94 ? -5.781 -9.590 6.559 1.00 87.50 94 GLU A CA 1
ATOM 726 C C . GLU A 1 94 ? -6.295 -8.254 7.129 1.00 87.50 94 GLU A C 1
ATOM 728 O O . GLU A 1 94 ? -6.977 -8.231 8.154 1.00 87.50 94 GLU A O 1
ATOM 733 N N . ALA A 1 95 ? -6.036 -7.129 6.455 1.00 88.94 95 ALA A N 1
ATOM 734 C CA . ALA A 1 95 ? -6.531 -5.821 6.879 1.00 88.94 95 ALA A CA 1
ATOM 735 C C . ALA A 1 95 ? -8.068 -5.734 6.843 1.00 88.94 95 ALA A C 1
ATOM 737 O O . ALA A 1 95 ? -8.667 -5.195 7.774 1.00 88.94 95 ALA A O 1
ATOM 738 N N . LYS A 1 96 ? -8.721 -6.311 5.822 1.00 88.12 96 LYS A N 1
ATOM 739 C CA . LYS A 1 96 ? -10.195 -6.383 5.756 1.00 88.12 96 LYS A CA 1
ATOM 740 C C . LYS A 1 96 ? -10.770 -7.219 6.898 1.00 88.12 96 LYS A C 1
ATOM 742 O O . LYS A 1 96 ? -11.774 -6.837 7.493 1.00 88.12 96 LYS A O 1
ATOM 747 N N . LEU A 1 97 ? -10.134 -8.346 7.222 1.00 85.38 97 LEU A N 1
ATOM 748 C CA . LEU A 1 97 ? -10.547 -9.180 8.354 1.00 85.38 97 LEU A CA 1
ATOM 749 C C . LEU A 1 97 ? -10.431 -8.416 9.676 1.00 85.38 97 LEU A C 1
ATOM 751 O O . LEU A 1 97 ? -11.353 -8.449 10.488 1.00 85.38 97 LEU A O 1
ATOM 755 N N . ARG A 1 98 ? -9.340 -7.668 9.871 1.00 87.62 98 ARG A N 1
ATOM 756 C CA . ARG A 1 98 ? -9.154 -6.814 11.054 1.00 87.62 98 ARG A CA 1
ATOM 757 C C . ARG A 1 98 ? -10.210 -5.721 11.167 1.00 87.62 98 ARG A C 1
ATOM 759 O O . ARG A 1 98 ? -10.675 -5.478 12.274 1.00 87.62 98 ARG A O 1
ATOM 766 N N . GLU A 1 99 ? -10.609 -5.108 10.055 1.00 85.50 99 GLU A N 1
ATOM 767 C CA . GLU A 1 99 ? -11.676 -4.097 10.015 1.00 85.50 99 GLU A CA 1
ATOM 768 C C . GLU A 1 99 ? -13.018 -4.683 10.492 1.00 85.50 99 GLU A C 1
ATOM 770 O O . GLU A 1 99 ? -13.675 -4.105 11.357 1.00 85.50 99 GLU A O 1
ATOM 775 N N . ILE A 1 100 ? -13.376 -5.887 10.026 1.00 85.25 100 ILE A N 1
ATOM 776 C CA . ILE A 1 100 ? -14.585 -6.604 10.473 1.00 85.25 100 ILE A CA 1
ATOM 777 C C . ILE A 1 100 ? -14.508 -6.942 11.969 1.00 85.25 100 ILE A C 1
ATOM 779 O O . ILE A 1 100 ? -15.455 -6.687 12.713 1.00 85.25 100 ILE A O 1
ATOM 783 N N . ILE A 1 101 ? -13.371 -7.475 12.426 1.00 85.44 101 ILE A N 1
ATOM 784 C CA . ILE A 1 101 ? -13.155 -7.808 13.842 1.00 85.44 101 ILE A CA 1
ATOM 785 C C . ILE A 1 101 ? -13.235 -6.547 14.716 1.00 85.44 101 ILE A C 1
ATOM 787 O O . ILE A 1 101 ? -13.753 -6.602 15.830 1.00 85.44 101 ILE A O 1
ATOM 791 N N . SER A 1 102 ? -12.742 -5.402 14.237 1.00 86.75 102 SER A N 1
ATOM 792 C CA . SER A 1 102 ? -12.814 -4.138 14.978 1.00 86.75 102 SER A CA 1
ATOM 793 C C . SER A 1 102 ? -14.254 -3.659 15.166 1.00 86.75 102 SER A C 1
ATOM 795 O O . SER A 1 102 ? -14.651 -3.310 16.278 1.00 86.75 102 SER A O 1
ATOM 797 N N . LEU A 1 103 ? -15.080 -3.761 14.120 1.00 87.00 103 LEU A N 1
ATOM 798 C CA . LEU A 1 103 ? -16.515 -3.475 14.213 1.00 87.00 103 LEU A CA 1
ATOM 799 C C . LEU A 1 103 ? -17.214 -4.381 15.238 1.00 87.00 103 LEU A C 1
ATOM 801 O O . LEU A 1 103 ? -18.049 -3.914 16.016 1.00 87.00 103 LEU A O 1
ATOM 805 N N . GLU A 1 104 ? -16.854 -5.664 15.290 1.00 91.62 104 GLU A N 1
ATOM 806 C CA . GLU A 1 104 ? -17.401 -6.600 16.277 1.00 91.62 104 GLU A CA 1
ATOM 807 C C . GLU A 1 104 ? -16.978 -6.250 17.716 1.00 91.62 104 GLU A C 1
ATOM 809 O O . GLU A 1 104 ? -17.801 -6.320 18.634 1.00 91.62 104 GLU A O 1
ATOM 814 N N . LYS A 1 105 ? -15.736 -5.785 17.921 1.00 93.50 105 LYS A N 1
ATOM 815 C CA . LYS A 1 105 ? -15.260 -5.305 19.232 1.00 93.50 105 LYS A CA 1
ATOM 816 C C . LYS A 1 105 ? -16.095 -4.136 19.755 1.00 93.50 105 LYS A C 1
ATOM 818 O O . LYS A 1 105 ? -16.450 -4.145 20.932 1.00 93.50 105 LYS A O 1
ATOM 823 N N . HIS A 1 106 ? -16.466 -3.177 18.902 1.00 93.75 106 HIS A N 1
ATOM 824 C CA . HIS A 1 106 ? -17.357 -2.071 19.290 1.00 93.75 106 HIS A CA 1
ATOM 825 C C . HIS A 1 106 ? -18.729 -2.562 19.747 1.00 93.75 106 HIS A C 1
ATOM 827 O O . HIS A 1 106 ? -19.255 -2.107 20.765 1.00 93.75 106 HIS A O 1
ATOM 833 N N . VAL A 1 107 ? -19.304 -3.531 19.028 1.00 95.44 107 VAL A N 1
ATOM 834 C CA . VAL A 1 107 ? -20.588 -4.139 19.408 1.00 95.44 107 VAL A CA 1
ATOM 835 C C . VAL A 1 107 ? -20.474 -4.853 20.756 1.00 95.44 107 VAL A C 1
ATOM 837 O O . VAL A 1 107 ? -21.372 -4.725 21.592 1.00 95.44 107 VAL A O 1
ATOM 840 N N . LEU A 1 108 ? -19.383 -5.586 20.987 1.00 96.69 108 LEU A N 1
ATOM 841 C CA . LEU A 1 108 ? -19.150 -6.300 22.240 1.00 96.69 108 LEU A CA 1
ATOM 842 C C . LEU A 1 108 ? -18.954 -5.341 23.421 1.00 96.69 108 LEU A C 1
ATOM 844 O O . LEU A 1 108 ? -19.599 -5.527 24.452 1.00 96.69 108 LEU A O 1
ATOM 848 N N . LEU A 1 109 ? -18.127 -4.302 23.266 1.00 96.62 109 LEU A N 1
ATOM 849 C CA . LEU A 1 109 ? -17.905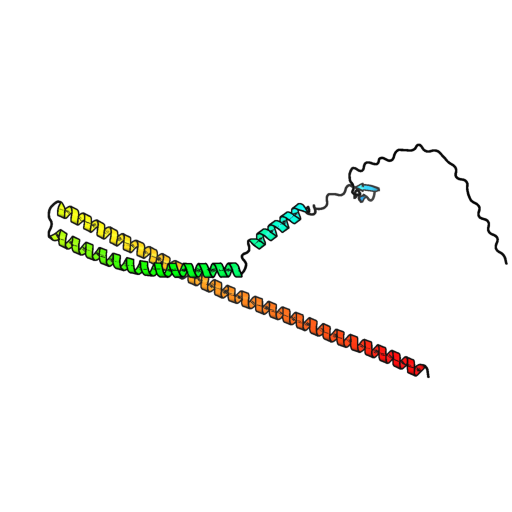 -3.284 24.300 1.00 96.62 109 LEU A CA 1
ATOM 850 C C . LEU A 1 109 ? -19.200 -2.551 24.654 1.00 96.62 109 LEU A C 1
ATOM 852 O O . LEU A 1 109 ? -19.487 -2.349 25.833 1.00 96.62 109 LEU A O 1
ATOM 856 N N . LYS A 1 110 ? -20.031 -2.234 23.654 1.00 96.75 110 LYS A N 1
ATOM 857 C CA . LYS A 1 110 ? -21.354 -1.648 23.887 1.00 96.75 110 LYS A CA 1
ATOM 858 C C . LYS A 1 110 ? -22.247 -2.576 24.712 1.00 96.75 110 LYS A C 1
ATOM 860 O O . LYS A 1 110 ? -22.784 -2.154 25.729 1.00 96.75 110 LYS A O 1
ATOM 865 N N . LYS A 1 111 ? -22.372 -3.847 24.313 1.00 97.69 111 LYS A N 1
ATOM 866 C CA . LYS A 1 111 ? -23.185 -4.830 25.051 1.00 97.69 111 LYS A CA 1
ATOM 867 C C . LYS A 1 111 ? -22.685 -5.036 26.481 1.00 97.69 111 LYS A C 1
ATOM 869 O O . LYS A 1 111 ? -23.497 -5.182 27.390 1.00 97.69 111 LYS A O 1
ATOM 874 N N . LEU A 1 112 ? -21.366 -5.049 26.678 1.00 98.00 112 LEU A N 1
ATOM 875 C CA . LEU A 1 112 ? -20.753 -5.164 27.998 1.00 98.00 112 LEU A CA 1
ATOM 876 C C . LEU A 1 112 ? -21.097 -3.955 28.874 1.00 98.00 112 LEU A C 1
ATOM 878 O O . LEU A 1 112 ? -21.535 -4.140 30.006 1.00 98.00 112 LEU A O 1
ATOM 882 N N . ARG A 1 113 ? -20.972 -2.736 28.339 1.00 98.06 113 ARG A N 1
ATOM 883 C CA . ARG A 1 113 ? -21.379 -1.508 29.033 1.00 98.06 113 ARG A CA 1
ATOM 884 C C . ARG A 1 113 ? -22.857 -1.545 29.422 1.00 98.06 113 ARG A C 1
ATOM 886 O O . ARG A 1 113 ? -23.177 -1.315 30.582 1.00 98.06 113 ARG A O 1
ATOM 893 N N . ASP A 1 114 ? -23.742 -1.897 28.488 1.00 98.12 114 ASP A N 1
ATOM 894 C CA . ASP A 1 114 ? -25.189 -1.969 28.736 1.00 98.12 114 ASP A CA 1
ATOM 895 C C . ASP A 1 114 ? -25.525 -2.992 29.847 1.00 98.12 114 ASP A C 1
ATOM 897 O O . ASP A 1 114 ? -26.374 -2.746 30.709 1.00 98.12 114 ASP A O 1
ATOM 901 N N . ALA A 1 115 ? -24.825 -4.134 29.871 1.00 98.31 115 ALA A N 1
ATOM 902 C CA . ALA A 1 115 ? -24.975 -5.147 30.915 1.00 98.31 115 ALA A CA 1
ATOM 903 C C . ALA A 1 115 ? -24.470 -4.664 32.287 1.00 98.31 115 ALA A C 1
ATOM 90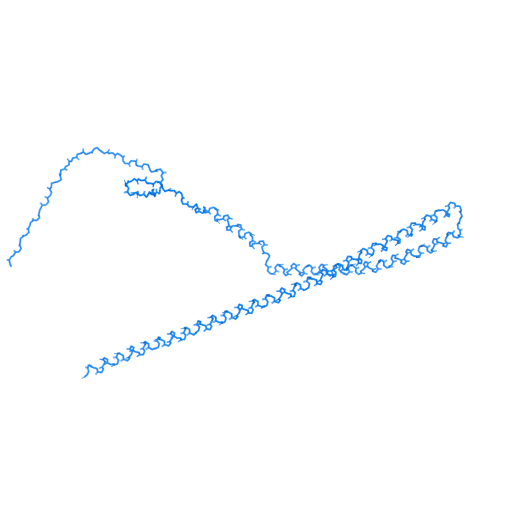5 O O . ALA A 1 115 ? -25.125 -4.923 33.302 1.00 98.31 115 ALA A O 1
ATOM 906 N N . LEU A 1 116 ? -23.339 -3.951 32.323 1.00 98.19 116 LEU A N 1
ATOM 907 C CA . LEU A 1 116 ? -22.799 -3.356 33.546 1.00 98.19 116 LEU A CA 1
ATOM 908 C C . LEU A 1 116 ? -23.719 -2.257 34.089 1.00 98.19 116 LEU A C 1
ATOM 910 O O . LEU A 1 116 ? -23.985 -2.245 35.286 1.00 98.19 116 LEU A O 1
ATOM 914 N N . GLU A 1 117 ? -24.301 -1.415 33.232 1.00 98.00 117 GLU A N 1
ATOM 915 C CA . GLU A 1 117 ? -25.269 -0.390 33.649 1.00 98.00 117 GLU A CA 1
ATOM 916 C C . GLU A 1 117 ? -26.543 -1.025 34.241 1.00 98.00 117 GLU A C 1
ATOM 918 O O . GLU A 1 117 ? -27.060 -0.595 35.275 1.00 98.00 117 GLU A O 1
ATOM 923 N N . SER A 1 118 ? -27.018 -2.127 33.649 1.00 97.88 118 SER A N 1
ATOM 924 C CA . SER A 1 118 ? -28.127 -2.911 34.210 1.00 97.88 118 SER A CA 1
ATOM 925 C C . SER A 1 118 ? -27.781 -3.548 35.564 1.00 97.88 118 SER A C 1
ATOM 927 O O . SER A 1 118 ? -28.643 -3.672 36.441 1.00 97.88 118 SER A O 1
ATOM 929 N N . LEU A 1 119 ? -26.538 -4.003 35.753 1.00 97.44 119 LEU A N 1
ATOM 930 C CA . LEU A 1 119 ? -26.072 -4.558 37.025 1.00 97.44 119 LEU A CA 1
ATOM 931 C C . LEU A 1 119 ? -25.936 -3.468 38.090 1.00 97.44 119 LEU A C 1
ATOM 933 O O . LEU A 1 119 ? -26.391 -3.667 39.214 1.00 97.44 119 LEU A O 1
ATOM 937 N N . ARG A 1 120 ? -25.393 -2.308 37.718 1.00 97.06 120 ARG A N 1
ATOM 938 C CA . ARG A 1 120 ? -25.210 -1.129 38.570 1.00 97.06 120 ARG A CA 1
ATOM 939 C C . ARG A 1 120 ? -26.498 -0.710 39.275 1.00 97.06 120 ARG A C 1
ATOM 941 O O . ARG A 1 120 ? -26.477 -0.425 40.468 1.00 97.06 120 ARG A O 1
ATOM 948 N N . GLY A 1 121 ? -27.630 -0.728 38.564 1.00 95.62 121 GLY A N 1
ATOM 949 C CA . GLY A 1 121 ? -28.950 -0.420 39.131 1.00 95.62 121 GLY A CA 1
ATOM 950 C C . GLY A 1 121 ? -29.477 -1.451 40.142 1.00 95.62 121 GLY A C 1
ATOM 951 O O . GLY A 1 121 ? -30.462 -1.181 40.826 1.00 95.62 121 GLY A O 1
ATOM 952 N N . ARG A 1 122 ? -28.842 -2.626 40.241 1.00 96.44 122 ARG A N 1
ATOM 953 C CA . ARG A 1 122 ? -29.238 -3.748 41.112 1.00 96.44 122 ARG A CA 1
ATOM 954 C C . ARG A 1 122 ? -28.270 -4.003 42.272 1.00 96.44 12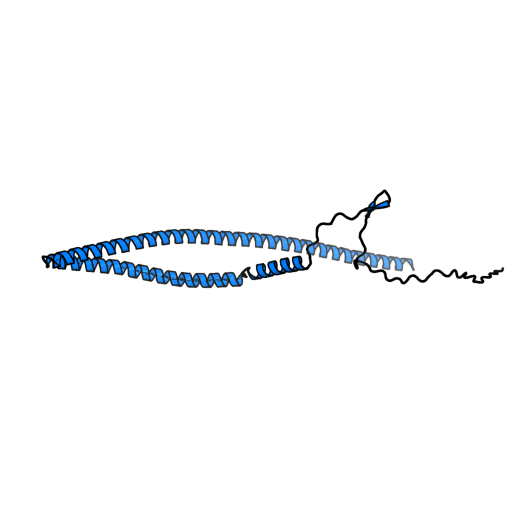2 ARG A C 1
ATOM 956 O O . ARG A 1 122 ? -28.603 -4.794 43.152 1.00 96.44 122 ARG A O 1
ATOM 963 N N . VAL A 1 123 ? -27.095 -3.370 42.285 1.00 96.88 123 VAL A N 1
ATOM 964 C CA . VAL A 1 123 ? -26.069 -3.532 43.331 1.00 96.88 123 VAL A CA 1
ATOM 965 C C . VAL A 1 123 ? -25.928 -2.270 44.192 1.00 96.88 123 VAL A C 1
ATOM 967 O O . VAL A 1 123 ? -26.299 -1.173 43.780 1.00 96.88 123 VAL A O 1
ATOM 970 N N . ALA A 1 124 ? -25.398 -2.419 45.408 1.00 97.06 124 ALA A N 1
ATOM 971 C CA . ALA A 1 124 ? -25.200 -1.325 46.360 1.00 97.06 124 ALA A CA 1
ATOM 972 C C . ALA A 1 124 ? -23.892 -1.485 47.154 1.00 97.06 124 ALA A C 1
ATOM 974 O O . ALA A 1 124 ? -23.326 -2.579 47.220 1.00 97.06 124 ALA A O 1
ATOM 975 N N . GLY A 1 125 ? -23.439 -0.392 47.778 1.00 96.31 125 GLY A N 1
ATOM 976 C CA . GLY A 1 125 ? -22.194 -0.347 48.551 1.00 96.31 125 GLY A CA 1
ATOM 977 C C . GLY A 1 125 ? -20.972 -0.647 47.684 1.00 96.31 125 GLY A C 1
ATOM 978 O O . GLY A 1 125 ? -20.947 -0.290 46.512 1.00 96.31 125 GLY A O 1
ATOM 979 N N . ARG A 1 126 ? -20.003 -1.379 48.240 1.00 96.56 126 ARG A N 1
ATOM 980 C CA . ARG A 1 126 ? -18.733 -1.697 47.570 1.00 96.56 126 ARG A CA 1
ATOM 981 C C . ARG A 1 126 ? -18.895 -2.353 46.193 1.00 96.56 126 ARG A C 1
ATOM 983 O O . ARG A 1 126 ? -18.194 -1.995 45.263 1.00 96.56 126 ARG A O 1
ATOM 990 N N . ASN A 1 127 ? -19.875 -3.245 46.035 1.00 96.75 127 ASN A N 1
ATOM 991 C CA . ASN A 1 127 ? -20.137 -3.893 44.745 1.00 96.75 127 ASN A CA 1
ATOM 992 C C . ASN A 1 127 ? -20.596 -2.896 43.672 1.00 96.75 127 ASN A C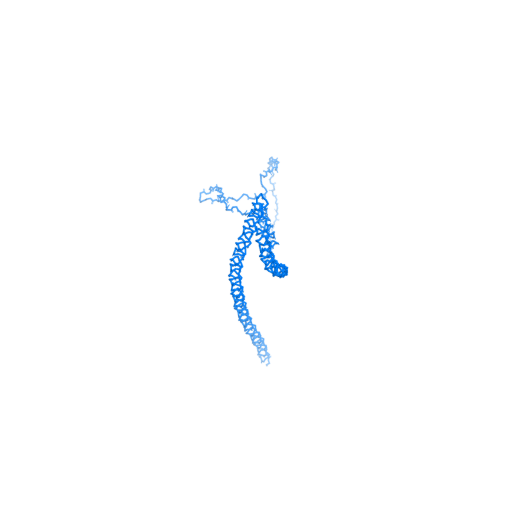 1
ATOM 994 O O . ASN A 1 127 ? -20.420 -3.148 42.485 1.00 96.75 127 ASN A O 1
ATOM 998 N N . LYS A 1 128 ? -21.242 -1.796 44.073 1.00 97.56 128 LYS A N 1
ATOM 999 C CA . LYS A 1 128 ? -21.609 -0.726 43.148 1.00 97.56 128 LYS A CA 1
ATOM 1000 C C . LYS A 1 128 ? -20.376 0.063 42.725 1.00 97.56 128 LYS A C 1
ATOM 1002 O O . LYS A 1 128 ? -20.242 0.314 41.535 1.00 97.56 128 LYS A O 1
ATOM 1007 N N . ASP A 1 129 ? -19.484 0.365 43.666 1.00 97.69 129 ASP A N 1
ATOM 1008 C CA . ASP A 1 129 ? -18.217 1.047 43.380 1.00 97.69 129 ASP A CA 1
ATOM 1009 C C . ASP A 1 129 ? -17.364 0.228 42.389 1.00 97.69 129 ASP A C 1
ATOM 1011 O O . ASP A 1 129 ? -16.884 0.771 41.397 1.00 97.69 129 ASP A O 1
ATOM 1015 N N . ASP A 1 130 ? -17.276 -1.096 42.581 1.00 97.88 130 ASP A N 1
ATOM 1016 C CA . ASP A 1 130 ? -16.563 -2.002 41.665 1.00 97.88 130 ASP A CA 1
ATOM 1017 C C . ASP A 1 130 ? -17.201 -2.027 40.255 1.00 97.88 130 ASP A C 1
ATOM 1019 O O . ASP A 1 130 ? -16.506 -2.101 39.239 1.00 97.88 130 ASP A O 1
ATOM 1023 N N . VAL A 1 131 ? -18.538 -1.956 40.162 1.00 98.19 131 VAL A N 1
ATOM 1024 C CA . VAL A 1 131 ? -19.247 -1.873 38.870 1.00 98.19 131 VAL A CA 1
ATOM 1025 C C . VAL A 1 131 ? -19.038 -0.509 38.205 1.00 98.19 131 VAL A C 1
ATOM 1027 O O . VAL A 1 131 ? -18.854 -0.460 36.990 1.00 98.19 131 VAL A O 1
ATOM 1030 N N . ASP A 1 132 ? -19.032 0.582 38.973 1.00 97.94 132 ASP A N 1
ATOM 1031 C CA . ASP A 1 132 ? -18.724 1.930 38.480 1.00 97.94 132 ASP A CA 1
ATOM 1032 C C . ASP A 1 132 ? -17.284 2.008 37.923 1.00 97.94 132 ASP A C 1
ATOM 1034 O O . ASP A 1 132 ? -17.056 2.584 36.851 1.00 97.94 132 ASP A O 1
ATOM 1038 N N . GLU A 1 133 ? -16.315 1.365 38.585 1.00 98.25 133 GLU A N 1
ATOM 1039 C CA . GLU A 1 133 ? -14.940 1.231 38.082 1.00 98.25 133 GLU A CA 1
ATOM 1040 C C . GLU A 1 133 ? -14.891 0.409 36.785 1.00 98.25 133 GLU A C 1
ATOM 1042 O O . GLU A 1 133 ? -14.301 0.846 35.793 1.00 98.25 133 GLU A O 1
ATOM 1047 N N . ALA A 1 134 ? -15.578 -0.737 36.739 1.00 98.31 134 ALA A N 1
ATOM 1048 C CA . ALA A 1 134 ? -15.639 -1.572 35.540 1.00 98.31 134 ALA A CA 1
ATOM 1049 C C . ALA A 1 134 ? -16.257 -0.837 34.335 1.00 98.31 134 ALA A C 1
ATOM 1051 O O . ALA A 1 134 ? -15.753 -0.962 33.217 1.00 98.31 134 ALA A O 1
ATOM 1052 N N . ILE A 1 135 ? -17.313 -0.040 34.544 1.00 98.12 135 ILE A N 1
ATOM 1053 C CA . ILE A 1 135 ? -17.904 0.808 33.493 1.00 98.12 135 ILE A CA 1
ATOM 1054 C C . ILE A 1 135 ? -16.865 1.812 32.985 1.00 98.12 135 ILE A C 1
ATOM 1056 O O . ILE A 1 135 ? -16.665 1.920 31.775 1.00 98.12 135 ILE A O 1
ATOM 1060 N N . SER A 1 136 ? -16.151 2.477 33.897 1.00 98.25 136 SER A N 1
ATOM 1061 C CA . SER A 1 136 ? -15.105 3.448 33.551 1.00 98.25 136 SER A CA 1
ATOM 1062 C C . SER A 1 136 ? -13.983 2.814 32.717 1.00 98.25 136 SER A C 1
ATOM 1064 O O . SER A 1 136 ? -13.523 3.397 31.733 1.00 98.25 136 SER A O 1
ATOM 1066 N N . MET A 1 137 ? -13.573 1.585 33.048 1.00 98.19 137 MET A N 1
ATOM 1067 C CA . MET A 1 137 ? -12.583 0.832 32.268 1.00 98.19 137 MET A CA 1
ATOM 1068 C C . MET A 1 137 ? -13.088 0.484 30.862 1.00 98.19 137 MET A C 1
ATOM 1070 O O . MET A 1 137 ? -12.341 0.607 29.890 1.00 98.19 137 MET A O 1
ATOM 1074 N N . VAL A 1 138 ? -14.351 0.067 30.730 1.00 97.94 138 VAL A N 1
ATOM 1075 C CA . VAL A 1 138 ? -14.959 -0.247 29.425 1.00 97.94 138 VAL A CA 1
ATOM 1076 C C . VAL A 1 138 ? -15.065 1.003 28.550 1.00 97.94 138 VAL A C 1
ATOM 1078 O O . VAL A 1 138 ? -14.779 0.935 27.353 1.00 97.94 138 VAL A O 1
ATOM 1081 N N . GLU A 1 139 ? -15.414 2.151 29.131 1.00 96.81 139 GLU A N 1
ATOM 1082 C CA . GLU A 1 139 ? -15.439 3.430 28.416 1.00 96.81 139 GLU A CA 1
ATOM 1083 C C . GLU A 1 139 ? -14.037 3.853 27.960 1.00 96.81 139 GLU A C 1
ATOM 1085 O O . GLU A 1 139 ? -13.862 4.235 26.800 1.00 96.81 139 GLU A O 1
ATOM 1090 N N . ALA A 1 140 ? -13.018 3.693 28.811 1.00 97.56 140 ALA A N 1
ATOM 1091 C CA . ALA A 1 140 ? -11.629 3.955 28.436 1.00 97.56 140 ALA A CA 1
ATOM 1092 C C . ALA A 1 140 ? -11.163 3.065 27.268 1.00 97.56 140 ALA A C 1
ATOM 1094 O O . ALA A 1 140 ? -10.540 3.557 26.324 1.00 97.56 140 ALA A O 1
ATOM 1095 N N . LEU A 1 141 ? -11.512 1.773 27.282 1.00 96.25 141 LEU A N 1
ATOM 1096 C CA . LEU A 1 141 ? -11.208 0.850 26.183 1.00 96.25 141 LEU A CA 1
ATOM 1097 C C . LEU A 1 141 ? -11.920 1.240 24.880 1.00 96.25 141 LEU A C 1
ATOM 1099 O O . LEU A 1 141 ? -11.318 1.156 23.810 1.00 96.25 141 LEU A O 1
ATOM 1103 N N . ALA A 1 142 ? -13.175 1.694 24.949 1.00 95.31 142 ALA A N 1
ATOM 1104 C CA . ALA A 1 142 ? -13.917 2.152 23.773 1.00 95.31 142 ALA A CA 1
ATOM 1105 C C . ALA A 1 142 ? -13.289 3.408 23.141 1.00 95.31 142 ALA A C 1
ATOM 1107 O O . ALA A 1 142 ? -13.190 3.504 21.912 1.00 95.31 142 ALA A O 1
ATOM 1108 N N . VAL A 1 143 ? -12.810 4.347 23.967 1.00 95.75 143 VAL A N 1
ATOM 1109 C CA . VAL A 1 143 ? -12.068 5.530 23.499 1.00 95.75 143 VAL A CA 1
ATOM 1110 C C . VAL A 1 143 ? -10.761 5.116 22.820 1.00 95.75 143 VAL A C 1
ATOM 1112 O O . VAL A 1 143 ? -10.507 5.547 21.696 1.00 95.75 143 VAL A O 1
ATOM 1115 N N . GLN A 1 144 ? -9.970 4.240 23.448 1.00 94.69 144 GLN A N 1
ATOM 1116 C CA . GLN A 1 144 ? -8.711 3.747 22.873 1.00 94.69 144 GLN A CA 1
ATOM 1117 C C . GLN A 1 144 ? -8.921 3.029 21.535 1.00 94.69 144 GLN A C 1
ATOM 1119 O O . GLN A 1 144 ? -8.160 3.248 20.594 1.00 94.69 144 GLN A O 1
ATOM 1124 N N . LEU A 1 145 ? -9.968 2.203 21.430 1.00 92.94 145 LEU A N 1
ATOM 1125 C CA . LEU A 1 145 ? -10.294 1.493 20.194 1.00 92.94 145 LEU A CA 1
ATOM 1126 C C . LEU A 1 145 ? -10.636 2.474 19.063 1.00 92.94 145 LEU A C 1
ATOM 1128 O O . LEU A 1 145 ? -10.104 2.352 17.963 1.00 92.94 145 LEU A O 1
ATOM 1132 N N . THR A 1 146 ? -11.456 3.486 19.356 1.00 92.19 146 THR A N 1
ATOM 1133 C CA . THR A 1 146 ? -11.841 4.523 18.384 1.00 92.19 146 THR A CA 1
ATOM 1134 C C . THR A 1 146 ? -10.643 5.376 17.956 1.00 92.19 146 THR A C 1
ATOM 1136 O O . THR A 1 146 ? -10.509 5.722 16.783 1.00 92.19 146 THR A O 1
ATOM 1139 N N . GLN A 1 147 ? -9.749 5.710 18.890 1.00 93.06 147 GLN A N 1
ATOM 1140 C CA . GLN A 1 147 ? -8.538 6.473 18.590 1.00 93.06 147 GLN A CA 1
ATOM 1141 C C . GLN A 1 147 ? -7.601 5.697 17.656 1.00 93.06 147 GLN A C 1
ATOM 1143 O O . GLN A 1 147 ? -7.186 6.238 16.631 1.00 93.06 147 GLN A O 1
ATOM 1148 N N . GLY A 1 148 ? -7.325 4.426 17.965 1.00 90.81 148 GLY A N 1
ATOM 1149 C CA . GLY A 1 148 ? -6.481 3.580 17.118 1.00 90.81 148 GLY A CA 1
ATOM 1150 C C . GLY A 1 148 ? -7.066 3.368 15.718 1.00 90.81 148 GLY A C 1
ATOM 1151 O O . GLY A 1 148 ? -6.334 3.355 14.731 1.00 90.81 148 GLY A O 1
ATOM 1152 N N . GLU A 1 149 ? -8.392 3.265 15.597 1.00 89.50 149 GLU A N 1
ATOM 1153 C CA . GLU A 1 149 ? -9.066 3.238 14.292 1.00 89.50 149 GLU A CA 1
ATOM 1154 C C . GLU A 1 149 ? -8.921 4.557 13.524 1.00 89.50 149 GLU A C 1
ATOM 1156 O O . GLU A 1 149 ? -8.743 4.535 12.307 1.00 89.50 149 GLU A O 1
ATOM 1161 N N . GLY A 1 150 ? -8.960 5.699 14.216 1.00 89.69 150 GLY A N 1
ATOM 1162 C CA . GLY A 1 150 ? -8.707 7.013 13.623 1.00 89.69 150 GLY A CA 1
ATOM 1163 C C . GLY A 1 150 ? -7.295 7.136 13.042 1.00 89.69 150 GLY A C 1
ATOM 1164 O O . GLY A 1 150 ? -7.136 7.585 11.906 1.00 89.69 150 GLY A O 1
ATOM 1165 N N . GLU A 1 151 ? -6.285 6.675 13.782 1.00 91.94 151 GLU A N 1
ATOM 1166 C CA . GLU A 1 151 ? -4.891 6.615 13.317 1.00 91.94 151 GLU A CA 1
ATOM 1167 C C . GLU A 1 151 ? -4.752 5.700 12.091 1.00 91.94 151 GLU A C 1
ATOM 1169 O O . GLU A 1 151 ? -4.173 6.096 11.077 1.00 91.94 151 GLU A O 1
ATOM 1174 N N . LEU A 1 152 ? -5.370 4.514 12.129 1.00 89.62 152 LEU A N 1
ATOM 1175 C CA . LEU A 1 152 ? -5.364 3.571 11.007 1.00 89.62 152 LEU A CA 1
ATOM 1176 C C . LEU A 1 152 ? -6.065 4.144 9.764 1.00 89.62 152 LEU A C 1
ATOM 1178 O O . LEU A 1 152 ? -5.607 3.940 8.637 1.00 89.62 152 LEU A O 1
ATOM 1182 N N . LEU A 1 153 ? -7.166 4.881 9.937 1.00 90.50 153 LEU A N 1
ATOM 1183 C CA . LEU A 1 153 ? -7.855 5.570 8.842 1.00 90.50 153 LEU A CA 1
ATOM 1184 C C . LEU A 1 153 ? -6.981 6.658 8.211 1.00 90.50 153 LEU A C 1
ATOM 1186 O O . LEU A 1 153 ? -6.966 6.785 6.981 1.00 90.50 153 LEU A O 1
ATOM 1190 N N . GLN A 1 154 ? -6.246 7.415 9.027 1.00 92.88 154 GLN A N 1
ATOM 1191 C CA . GLN A 1 154 ? -5.291 8.404 8.536 1.00 92.88 154 GLN A CA 1
ATOM 1192 C C . GLN A 1 154 ? -4.159 7.732 7.749 1.00 92.88 154 GLN A C 1
ATOM 1194 O O . GLN A 1 154 ? -3.908 8.115 6.603 1.00 92.88 154 GLN A O 1
ATOM 1199 N N . GLU A 1 155 ? -3.535 6.690 8.303 1.00 92.12 155 GLU A N 1
ATOM 1200 C CA . GLU A 1 155 ? -2.475 5.936 7.624 1.00 92.12 155 GLU A CA 1
ATOM 1201 C C . GLU A 1 155 ? -2.974 5.367 6.285 1.00 92.12 155 GLU A C 1
ATOM 1203 O O . GLU A 1 155 ? -2.329 5.524 5.247 1.00 92.12 155 GLU A O 1
ATOM 1208 N N . LYS A 1 156 ? -4.185 4.793 6.257 1.00 91.12 156 LYS A N 1
ATOM 1209 C CA . LYS A 1 156 ? -4.825 4.294 5.027 1.00 91.12 156 LYS A CA 1
ATOM 1210 C C . LYS A 1 156 ? -4.987 5.395 3.974 1.00 91.12 156 LYS A C 1
ATOM 1212 O O . LYS A 1 156 ? -4.810 5.130 2.780 1.00 91.12 156 LYS A O 1
ATOM 1217 N N . ALA A 1 157 ? -5.315 6.622 4.378 1.00 92.75 157 ALA A N 1
ATOM 1218 C CA . ALA A 1 157 ? -5.420 7.758 3.465 1.00 92.75 157 ALA A CA 1
ATOM 1219 C C . ALA A 1 157 ? -4.048 8.181 2.906 1.00 92.75 157 ALA A C 1
ATOM 1221 O O . ALA A 1 157 ? -3.924 8.422 1.700 1.00 92.75 157 ALA A O 1
ATOM 1222 N N . GLU A 1 158 ? -3.013 8.213 3.746 1.00 95.00 158 GLU A N 1
ATOM 1223 C CA . GLU A 1 158 ? -1.636 8.512 3.336 1.00 95.00 158 GLU A CA 1
ATOM 1224 C C . GLU A 1 158 ? -1.080 7.443 2.384 1.00 95.00 158 GLU A C 1
ATOM 1226 O O . GLU A 1 158 ? -0.544 7.776 1.323 1.00 95.00 158 GLU A O 1
ATOM 1231 N N . VAL A 1 159 ? -1.308 6.161 2.684 1.00 93.75 159 VAL A N 1
ATOM 1232 C CA . VAL A 1 159 ? -0.942 5.033 1.811 1.00 93.75 159 VAL A CA 1
ATOM 1233 C C . VAL A 1 159 ? -1.659 5.128 0.466 1.00 93.75 159 VAL A C 1
ATOM 1235 O O . VAL A 1 159 ? -1.037 4.943 -0.581 1.00 93.75 159 VAL A O 1
ATOM 1238 N N . LYS A 1 160 ? -2.952 5.474 0.453 1.00 93.94 160 LYS A N 1
ATOM 1239 C CA . LYS A 1 160 ? -3.707 5.671 -0.795 1.00 93.94 160 LYS A CA 1
ATOM 1240 C C . LYS A 1 160 ? -3.124 6.807 -1.638 1.00 93.94 160 LYS A C 1
ATOM 1242 O O . LYS A 1 160 ? -3.024 6.678 -2.860 1.00 93.94 160 LYS A O 1
ATOM 1247 N N . LYS A 1 161 ? -2.710 7.903 -0.997 1.00 96.50 161 LYS A N 1
ATOM 1248 C CA . LYS A 1 161 ? -2.031 9.018 -1.665 1.00 96.50 161 LYS A CA 1
ATOM 1249 C C . LYS A 1 161 ? -0.688 8.571 -2.246 1.00 96.50 161 LYS A C 1
ATOM 1251 O O . LYS A 1 161 ? -0.438 8.804 -3.428 1.00 96.50 161 LYS A O 1
ATOM 1256 N N . LEU A 1 162 ? 0.133 7.859 -1.475 1.00 95.50 162 LEU A N 1
ATOM 1257 C CA . LEU A 1 162 ? 1.405 7.320 -1.961 1.00 95.50 162 LEU A CA 1
ATOM 1258 C C . LEU A 1 162 ? 1.210 6.368 -3.150 1.00 95.50 162 LEU A C 1
ATOM 1260 O O . LEU A 1 162 ? 1.924 6.475 -4.145 1.00 95.50 162 LEU A O 1
ATOM 1264 N N . ALA A 1 163 ? 0.202 5.495 -3.097 1.00 92.62 163 ALA A N 1
ATOM 1265 C CA . ALA A 1 163 ? -0.129 4.590 -4.195 1.00 92.62 163 ALA A CA 1
ATOM 1266 C C . ALA A 1 163 ? -0.485 5.347 -5.485 1.00 92.62 163 ALA A C 1
ATOM 1268 O O . ALA A 1 163 ? -0.056 4.945 -6.566 1.00 92.62 163 ALA A O 1
ATOM 1269 N N . SER A 1 164 ? -1.218 6.463 -5.386 1.00 95.00 164 SER A N 1
ATOM 1270 C CA . SER A 1 164 ? -1.507 7.301 -6.557 1.00 95.00 164 SER A CA 1
ATOM 1271 C C . SER A 1 164 ? -0.250 7.934 -7.160 1.00 95.00 164 SER A C 1
ATOM 1273 O O . SER A 1 164 ? -0.096 7.910 -8.379 1.00 95.00 164 SER A O 1
ATOM 1275 N N . PHE A 1 165 ? 0.688 8.408 -6.332 1.00 96.69 165 PHE A N 1
ATOM 1276 C CA . PHE A 1 165 ? 1.965 8.935 -6.821 1.00 96.69 165 PHE A CA 1
ATOM 1277 C C . PHE A 1 165 ? 2.826 7.860 -7.482 1.00 96.69 165 PHE A C 1
ATOM 1279 O O . PHE A 1 165 ? 3.394 8.105 -8.541 1.00 96.69 165 PHE A O 1
ATOM 1286 N N . LEU A 1 166 ? 2.897 6.662 -6.897 1.00 94.00 166 LEU A N 1
ATOM 1287 C CA . LEU A 1 166 ? 3.637 5.544 -7.484 1.00 94.00 166 LEU A CA 1
ATOM 1288 C C . LEU A 1 166 ? 3.039 5.104 -8.822 1.00 94.00 166 LEU A C 1
ATOM 1290 O O . LEU A 1 166 ? 3.783 4.822 -9.759 1.00 94.00 166 LEU A O 1
ATOM 1294 N N . LYS A 1 167 ? 1.705 5.079 -8.927 1.00 94.62 167 LYS A N 1
ATOM 1295 C CA . LYS A 1 167 ? 1.014 4.788 -10.185 1.00 94.62 167 LYS A CA 1
ATOM 1296 C C . LYS A 1 167 ? 1.385 5.811 -11.260 1.00 94.62 167 LYS A C 1
ATOM 1298 O O . LYS A 1 167 ? 1.835 5.408 -12.327 1.00 94.62 167 LYS A O 1
ATOM 1303 N N . GLN A 1 168 ? 1.273 7.102 -10.945 1.00 96.44 168 GLN A N 1
ATOM 1304 C CA . GLN A 1 168 ? 1.633 8.181 -11.866 1.00 96.44 168 GLN A CA 1
ATOM 1305 C C . GLN A 1 168 ? 3.098 8.075 -12.309 1.00 96.44 168 GLN A C 1
ATOM 1307 O O . GLN A 1 168 ? 3.384 8.046 -13.500 1.00 96.44 168 GLN A O 1
ATOM 1312 N N . ALA A 1 169 ? 4.024 7.921 -11.360 1.00 96.00 169 ALA A N 1
ATOM 1313 C CA . ALA A 1 169 ? 5.447 7.800 -11.663 1.00 96.00 169 ALA A CA 1
ATOM 1314 C C . ALA A 1 169 ? 5.764 6.569 -12.533 1.00 96.00 169 ALA A C 1
ATOM 1316 O O . ALA A 1 169 ? 6.641 6.627 -13.392 1.00 96.00 169 ALA A O 1
ATOM 1317 N N . SER A 1 170 ? 5.046 5.456 -12.340 1.00 91.12 170 SER A N 1
ATOM 1318 C CA . SER A 1 170 ? 5.189 4.263 -13.179 1.00 91.12 170 SER A CA 1
ATOM 1319 C C . SER A 1 170 ? 4.666 4.481 -14.600 1.00 91.12 170 SER A C 1
ATOM 1321 O O . SER A 1 170 ? 5.283 3.994 -15.547 1.00 91.12 170 SER A O 1
ATOM 1323 N N . GLU A 1 171 ? 3.538 5.170 -14.762 1.00 95.44 171 GLU A N 1
ATOM 1324 C CA . GLU A 1 171 ? 2.974 5.508 -16.075 1.00 95.44 171 GLU A CA 1
ATOM 1325 C C . GLU A 1 171 ? 3.898 6.471 -16.833 1.00 95.44 171 GLU A C 1
ATOM 1327 O O . GLU A 1 171 ? 4.223 6.232 -17.999 1.00 95.44 171 GLU A O 1
ATOM 1332 N N . ASP A 1 172 ? 4.419 7.489 -16.147 1.00 96.56 172 ASP A N 1
ATOM 1333 C CA . ASP A 1 172 ? 5.381 8.441 -16.707 1.00 96.56 172 ASP A CA 1
ATOM 1334 C C . ASP A 1 172 ? 6.685 7.744 -17.129 1.00 96.56 172 ASP A C 1
ATOM 1336 O O . ASP A 1 172 ? 7.187 7.966 -18.234 1.00 96.56 172 ASP A O 1
ATOM 1340 N N . ALA A 1 173 ? 7.209 6.834 -16.300 1.00 94.38 173 ALA A N 1
ATOM 1341 C CA . ALA A 1 173 ? 8.394 6.047 -16.637 1.00 94.38 173 ALA A CA 1
ATOM 1342 C C . ALA A 1 173 ? 8.162 5.132 -17.853 1.00 94.38 173 ALA A C 1
ATOM 1344 O O . ALA A 1 173 ? 9.035 5.015 -18.716 1.00 94.38 173 ALA A O 1
ATOM 1345 N N . GLN A 1 174 ? 6.991 4.493 -17.953 1.00 93.44 174 GLN A N 1
ATOM 1346 C CA . GLN A 1 174 ? 6.635 3.670 -19.113 1.00 93.44 174 GLN A CA 1
ATOM 1347 C C . GLN A 1 174 ? 6.554 4.496 -20.395 1.00 93.44 174 GLN A C 1
ATOM 1349 O O . GLN A 1 174 ? 7.047 4.052 -21.436 1.00 93.44 174 GLN A O 1
ATOM 1354 N N . LYS A 1 175 ? 5.968 5.695 -20.318 1.00 96.69 175 LYS A N 1
ATOM 1355 C CA . LYS A 1 175 ? 5.887 6.622 -21.446 1.00 96.69 175 LYS A CA 1
ATOM 1356 C C . LYS A 1 175 ? 7.279 7.035 -21.924 1.00 96.69 175 LYS A C 1
ATOM 1358 O O . LYS A 1 175 ? 7.574 6.852 -23.102 1.00 96.69 175 LYS A O 1
ATOM 1363 N N . LEU A 1 176 ? 8.147 7.483 -21.013 1.00 96.75 176 LEU A N 1
ATOM 1364 C CA . LEU A 1 176 ? 9.521 7.888 -21.334 1.00 96.75 176 LEU A CA 1
ATOM 1365 C C . LEU A 1 176 ? 10.297 6.745 -22.000 1.00 96.75 176 LEU A C 1
ATOM 1367 O O . LEU A 1 176 ? 10.899 6.922 -23.055 1.00 96.75 176 LEU A O 1
ATOM 1371 N N . VAL A 1 177 ? 10.232 5.535 -21.435 1.00 94.44 177 VAL A N 1
ATOM 1372 C CA . VAL A 1 177 ? 10.888 4.358 -22.027 1.00 94.44 177 VAL A CA 1
ATOM 1373 C C . VAL A 1 177 ? 10.323 4.033 -23.414 1.00 94.44 177 VAL A C 1
ATOM 1375 O O . VAL A 1 177 ? 11.067 3.591 -24.291 1.00 94.44 177 VAL A O 1
ATOM 1378 N N . GLY A 1 178 ? 9.019 4.216 -23.626 1.00 95.25 178 GLY A N 1
ATOM 1379 C CA . GLY A 1 178 ? 8.380 4.036 -24.929 1.00 95.25 178 GLY A CA 1
ATOM 1380 C C . GLY A 1 178 ? 8.887 5.029 -25.977 1.00 95.25 178 GLY A C 1
ATOM 1381 O O . GLY A 1 178 ? 9.236 4.611 -27.082 1.00 95.25 178 GLY A O 1
ATOM 1382 N N . GLU A 1 179 ? 8.974 6.308 -25.615 1.00 95.94 179 GLU A N 1
ATOM 1383 C CA . GLU A 1 179 ? 9.460 7.395 -26.475 1.00 95.94 179 GLU A CA 1
ATOM 1384 C C . GLU A 1 179 ? 10.928 7.187 -26.867 1.00 95.94 179 GLU A C 1
ATOM 1386 O O . GLU A 1 179 ? 11.245 7.160 -28.056 1.00 95.94 179 GLU A O 1
ATOM 1391 N N . GLU A 1 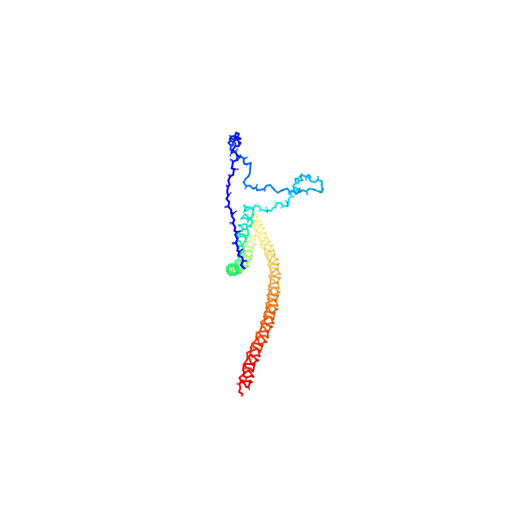180 ? 11.802 6.907 -25.898 1.00 95.19 180 GLU A N 1
ATOM 1392 C CA . GLU A 1 180 ? 13.227 6.636 -26.145 1.00 95.19 180 GLU A CA 1
ATOM 1393 C C . GLU A 1 180 ? 13.438 5.405 -27.036 1.00 95.19 180 GLU A C 1
ATOM 1395 O O . GLU A 1 180 ? 14.260 5.400 -27.955 1.00 95.19 180 GLU A O 1
ATOM 1400 N N . ARG A 1 181 ? 12.649 4.343 -26.828 1.00 95.94 181 ARG A N 1
ATOM 1401 C CA . ARG A 1 181 ? 12.695 3.157 -27.696 1.00 95.94 181 ARG A CA 1
ATOM 1402 C C . ARG A 1 181 ? 12.239 3.463 -29.117 1.00 95.94 181 ARG A C 1
ATOM 1404 O O . ARG A 1 181 ? 12.783 2.876 -30.051 1.00 95.94 181 ARG A O 1
ATOM 1411 N N . ALA A 1 182 ? 11.230 4.314 -29.290 1.00 96.38 182 ALA A N 1
ATOM 1412 C CA . ALA A 1 182 ? 10.757 4.717 -30.609 1.00 96.38 182 ALA A CA 1
ATOM 1413 C C . ALA A 1 182 ? 11.806 5.572 -31.332 1.00 96.38 182 ALA A C 1
ATOM 1415 O O . ALA A 1 182 ? 12.097 5.307 -32.498 1.00 96.38 182 ALA A O 1
ATOM 1416 N N . PHE A 1 183 ? 12.424 6.519 -30.621 1.00 96.12 183 PHE A N 1
ATOM 1417 C CA . PHE A 1 183 ? 13.509 7.346 -31.141 1.00 96.12 183 PHE A CA 1
ATOM 1418 C C . PHE A 1 183 ? 14.703 6.493 -31.590 1.00 96.12 183 PHE A C 1
ATOM 1420 O O . P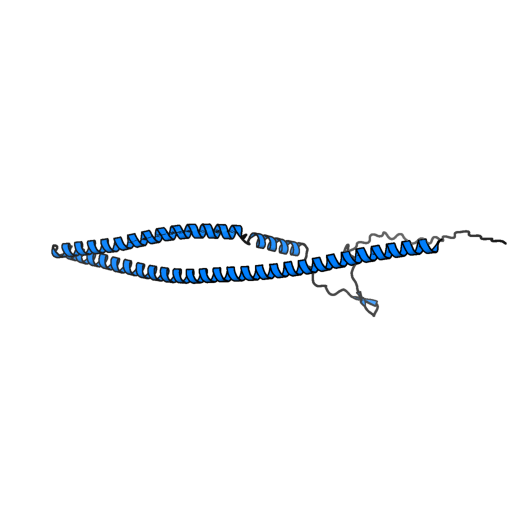HE A 1 183 ? 15.107 6.557 -32.749 1.00 96.12 183 PHE A O 1
ATOM 1427 N N . ALA A 1 184 ? 15.184 5.596 -30.723 1.00 97.12 184 ALA A N 1
ATOM 1428 C CA . ALA A 1 184 ? 16.290 4.698 -31.048 1.00 97.12 184 ALA A CA 1
ATOM 1429 C C . ALA A 1 184 ? 15.985 3.795 -32.258 1.00 97.12 184 ALA A C 1
ATOM 1431 O O . ALA A 1 184 ? 16.856 3.556 -33.091 1.00 97.12 184 ALA A O 1
ATOM 1432 N N . ARG A 1 185 ? 14.745 3.297 -32.389 1.00 96.62 185 ARG A N 1
ATOM 1433 C CA . ARG A 1 185 ? 14.329 2.511 -33.565 1.00 96.62 185 ARG A CA 1
ATOM 1434 C C . ARG A 1 185 ? 14.361 3.339 -34.844 1.00 96.62 185 ARG A C 1
ATOM 1436 O O . ARG A 1 185 ? 14.912 2.871 -35.833 1.00 96.62 185 ARG A O 1
ATOM 1443 N N . ALA A 1 186 ? 13.824 4.557 -34.811 1.00 97.31 186 ALA A N 1
ATOM 1444 C CA . ALA A 1 186 ? 13.835 5.451 -35.965 1.00 97.31 186 ALA A CA 1
ATOM 1445 C C . ALA A 1 186 ? 15.267 5.795 -36.408 1.00 97.31 186 ALA A C 1
ATOM 1447 O O . ALA A 1 186 ? 15.558 5.807 -37.603 1.00 97.31 186 ALA A O 1
ATOM 1448 N N . GLU A 1 187 ? 16.176 6.017 -35.457 1.00 96.94 187 GLU A N 1
ATOM 1449 C CA . GLU A 1 187 ? 17.583 6.289 -35.751 1.00 96.94 187 GLU A CA 1
ATOM 1450 C C . GLU A 1 187 ? 18.303 5.065 -36.339 1.00 96.94 187 GLU A C 1
ATOM 1452 O O . GLU A 1 187 ? 19.007 5.188 -37.343 1.00 96.94 187 GLU A O 1
ATOM 1457 N N . ILE A 1 188 ? 18.056 3.867 -35.794 1.00 97.25 188 ILE A N 1
ATOM 1458 C CA . ILE A 1 188 ? 18.568 2.606 -36.356 1.00 97.25 188 ILE A CA 1
ATOM 1459 C C . ILE A 1 188 ? 18.056 2.394 -37.784 1.00 97.25 188 ILE A C 1
ATOM 1461 O O . ILE A 1 188 ? 18.838 2.036 -38.666 1.00 97.25 188 ILE A O 1
ATOM 1465 N N . ASP A 1 189 ? 16.766 2.606 -38.032 1.00 97.50 189 ASP A N 1
ATOM 1466 C CA . ASP A 1 189 ? 16.172 2.402 -39.354 1.00 97.50 189 ASP A CA 1
ATOM 1467 C C . ASP A 1 189 ? 16.676 3.443 -40.367 1.00 97.50 189 ASP A C 1
ATOM 1469 O O . ASP A 1 189 ? 16.983 3.093 -41.508 1.00 97.50 189 ASP A O 1
ATOM 1473 N N . SER A 1 190 ? 16.874 4.694 -39.940 1.00 97.44 190 SER A N 1
ATOM 1474 C CA . SER A 1 190 ? 17.521 5.739 -40.745 1.00 97.44 190 SER A CA 1
ATOM 1475 C C . SER A 1 190 ? 18.962 5.366 -41.118 1.00 97.44 190 SER A C 1
ATOM 1477 O O . SER A 1 190 ? 19.347 5.448 -42.289 1.00 97.44 190 SER A O 1
ATOM 1479 N N . ALA A 1 191 ? 19.749 4.881 -40.151 1.00 97.75 191 ALA A N 1
ATOM 1480 C CA . ALA A 1 191 ? 21.115 4.419 -40.390 1.00 97.75 191 ALA A CA 1
ATOM 1481 C C . ALA A 1 191 ? 21.148 3.220 -41.352 1.00 97.75 191 ALA A C 1
ATOM 1483 O O . ALA A 1 191 ? 21.947 3.207 -42.288 1.00 97.75 191 ALA A O 1
ATOM 1484 N N . ARG A 1 192 ? 20.238 2.250 -41.188 1.00 97.12 192 ARG A N 1
ATOM 1485 C CA . ARG A 1 192 ? 20.089 1.112 -42.113 1.00 97.12 192 ARG A CA 1
ATOM 1486 C C . ARG A 1 192 ? 19.747 1.568 -43.530 1.00 97.12 192 ARG A C 1
ATOM 1488 O O . ARG A 1 192 ? 20.372 1.097 -44.474 1.00 97.12 192 ARG A O 1
ATOM 1495 N N . ALA A 1 193 ? 18.829 2.521 -43.685 1.00 97.38 193 ALA A N 1
ATOM 1496 C CA . ALA A 1 193 ? 18.480 3.078 -44.991 1.00 97.38 193 ALA A CA 1
ATOM 1497 C C . ALA A 1 193 ? 19.647 3.849 -45.636 1.00 97.38 193 ALA A C 1
ATOM 1499 O O . ALA A 1 193 ? 19.809 3.844 -46.857 1.00 97.38 193 ALA A O 1
ATOM 1500 N N . ALA A 1 194 ? 20.479 4.528 -44.842 1.00 97.50 194 ALA A N 1
ATOM 1501 C CA . ALA A 1 194 ? 21.697 5.165 -45.340 1.00 97.50 194 ALA A CA 1
ATOM 1502 C C . ALA A 1 194 ? 22.731 4.132 -45.814 1.00 97.50 194 ALA A C 1
ATOM 1504 O O . ALA A 1 194 ? 23.278 4.294 -46.903 1.00 97.50 194 ALA A O 1
ATOM 1505 N N . VAL A 1 195 ? 22.947 3.060 -45.043 1.00 97.69 195 VAL A N 1
ATOM 1506 C CA . VAL A 1 195 ? 23.835 1.950 -45.425 1.00 97.69 195 VAL A CA 1
ATOM 1507 C C . VAL A 1 195 ? 23.362 1.303 -46.722 1.00 97.69 195 VAL A C 1
ATOM 1509 O O . VAL A 1 195 ? 24.153 1.190 -47.653 1.00 97.69 195 VAL A O 1
ATOM 1512 N N . GLN A 1 196 ? 22.068 0.995 -46.837 1.00 96.81 196 GLN A N 1
ATOM 1513 C CA . GLN A 1 196 ? 21.508 0.389 -48.045 1.00 96.81 196 GLN A CA 1
ATOM 1514 C C . GLN A 1 196 ? 21.732 1.266 -49.290 1.00 96.81 196 GLN A C 1
ATOM 1516 O O . GLN A 1 196 ? 22.147 0.767 -50.332 1.00 96.81 196 GLN A O 1
ATOM 1521 N N . ARG A 1 197 ? 21.545 2.590 -49.183 1.00 96.06 197 ARG A N 1
ATOM 1522 C CA . ARG A 1 197 ? 21.832 3.516 -50.296 1.00 96.06 197 ARG A CA 1
ATOM 1523 C C . ARG A 1 197 ? 23.304 3.507 -50.709 1.00 96.06 197 ARG A C 1
ATOM 1525 O O . ARG A 1 197 ? 23.604 3.613 -51.895 1.00 96.06 197 ARG A O 1
ATOM 1532 N N . VAL A 1 198 ? 24.222 3.410 -49.746 1.00 96.62 198 VAL A N 1
ATOM 1533 C CA . VAL A 1 198 ? 25.664 3.318 -50.025 1.00 96.62 198 VAL A CA 1
ATOM 1534 C C . VAL A 1 198 ? 26.005 1.986 -50.693 1.00 96.62 198 VAL A C 1
ATOM 1536 O O . VAL A 1 198 ? 26.784 1.972 -51.644 1.00 96.62 198 VAL A O 1
ATOM 1539 N N . GLU A 1 199 ? 25.406 0.885 -50.241 1.00 94.88 199 GLU A N 1
ATOM 1540 C CA . GLU A 1 199 ? 25.574 -0.440 -50.846 1.00 94.88 199 GLU A CA 1
ATOM 1541 C C . GLU A 1 199 ? 25.070 -0.469 -52.296 1.00 94.88 199 GLU A C 1
ATOM 1543 O O . GLU A 1 199 ? 25.792 -0.918 -53.187 1.00 94.88 199 GLU A O 1
ATOM 1548 N N . GLU A 1 200 ? 23.883 0.084 -52.560 1.00 95.44 200 GLU A N 1
ATOM 1549 C CA . GLU A 1 200 ? 23.322 0.198 -53.911 1.00 95.44 200 GLU A CA 1
ATOM 1550 C C . GLU A 1 200 ? 24.207 1.060 -54.827 1.00 95.44 200 GLU A C 1
ATOM 1552 O O . GLU A 1 200 ? 24.483 0.676 -55.967 1.00 95.44 200 GLU A O 1
ATOM 1557 N N . ALA A 1 201 ? 24.710 2.197 -54.331 1.00 94.75 201 ALA A N 1
ATOM 1558 C CA . ALA A 1 201 ? 25.615 3.063 -55.087 1.00 94.75 201 ALA A CA 1
ATOM 1559 C C . ALA A 1 201 ? 26.960 2.379 -55.398 1.00 94.75 201 ALA A C 1
ATOM 1561 O O . ALA A 1 201 ? 27.465 2.487 -56.519 1.00 94.75 201 ALA A O 1
ATOM 1562 N N . LEU A 1 202 ? 27.526 1.638 -54.438 1.00 93.44 202 LEU A N 1
ATOM 1563 C CA . LEU A 1 202 ? 28.746 0.852 -54.645 1.00 93.44 202 LEU A CA 1
ATOM 1564 C C . LEU A 1 202 ? 28.539 -0.249 -55.686 1.00 93.44 202 LEU A C 1
ATOM 1566 O O . LEU A 1 202 ? 29.414 -0.463 -56.527 1.00 93.44 202 LEU A O 1
ATOM 1570 N N . GLU A 1 203 ? 27.397 -0.934 -55.667 1.00 94.12 203 GLU A N 1
ATOM 1571 C CA . GLU A 1 203 ? 27.102 -1.974 -56.652 1.00 94.12 203 GLU A CA 1
ATOM 1572 C C . GLU A 1 203 ? 26.968 -1.384 -58.064 1.00 94.12 203 GLU A C 1
ATOM 1574 O O . GLU A 1 203 ? 27.562 -1.897 -59.017 1.00 94.12 203 GLU A O 1
ATOM 1579 N N . GLN A 1 204 ? 26.296 -0.236 -58.203 1.00 92.12 204 GLN A N 1
ATOM 1580 C CA . GLN A 1 204 ? 26.230 0.497 -59.473 1.00 92.12 204 GLN A CA 1
ATOM 1581 C C . GLN A 1 204 ? 27.618 0.915 -59.984 1.00 92.12 204 GLN A C 1
ATOM 1583 O O . GLN A 1 204 ? 27.904 0.795 -61.182 1.00 92.12 204 GLN A O 1
ATOM 1588 N N . GLU A 1 205 ? 28.507 1.369 -59.096 1.00 90.06 205 GLU A N 1
ATOM 1589 C CA . GLU A 1 205 ? 29.882 1.723 -59.456 1.00 90.06 205 GLU A CA 1
ATOM 1590 C C . GLU A 1 205 ? 30.684 0.490 -59.912 1.00 90.06 205 GLU A C 1
ATOM 1592 O O . GLU A 1 205 ? 31.413 0.553 -60.909 1.00 90.06 205 GLU A O 1
ATOM 1597 N N . ARG A 1 206 ? 30.531 -0.655 -59.232 1.00 91.50 206 ARG A N 1
ATOM 1598 C CA . ARG A 1 206 ? 31.181 -1.924 -59.612 1.00 91.50 206 ARG A CA 1
ATOM 1599 C C . ARG A 1 206 ? 30.726 -2.401 -60.988 1.00 91.50 206 ARG A C 1
ATOM 1601 O O . ARG A 1 206 ? 31.577 -2.748 -61.814 1.00 91.50 206 ARG A O 1
ATOM 1608 N N . ILE A 1 207 ? 29.419 -2.370 -61.256 1.00 91.62 207 ILE A N 1
ATOM 1609 C CA . ILE A 1 207 ? 28.849 -2.717 -62.566 1.00 91.62 207 ILE A CA 1
ATOM 1610 C C . ILE A 1 207 ? 29.395 -1.774 -63.647 1.00 91.62 207 ILE A C 1
ATOM 1612 O O . ILE A 1 207 ? 29.859 -2.240 -64.690 1.00 91.62 207 ILE A O 1
ATOM 1616 N N . SER A 1 208 ? 29.429 -0.465 -63.379 1.00 88.12 208 SER A N 1
ATOM 1617 C CA . SER A 1 208 ? 29.944 0.542 -64.320 1.00 88.12 208 SER A CA 1
ATOM 1618 C C . SER A 1 208 ? 31.426 0.326 -64.652 1.00 88.12 208 SER A C 1
ATOM 1620 O O . SER A 1 208 ? 31.792 0.258 -65.827 1.00 88.12 208 SER A O 1
ATOM 1622 N N . LYS A 1 209 ? 32.285 0.117 -63.643 1.00 88.56 209 LYS A N 1
ATOM 1623 C CA . LYS A 1 209 ? 33.722 -0.173 -63.838 1.00 88.56 209 LYS A CA 1
ATOM 1624 C C . LYS A 1 209 ? 33.959 -1.468 -64.615 1.00 88.56 209 LYS A C 1
ATOM 1626 O O . LYS A 1 209 ? 34.869 -1.531 -65.450 1.00 88.56 209 LYS A O 1
ATOM 1631 N N . SER A 1 210 ? 33.158 -2.500 -64.346 1.00 85.50 210 SER A N 1
ATOM 1632 C CA . SER A 1 210 ? 33.201 -3.765 -65.085 1.00 85.50 210 SER A CA 1
ATOM 1633 C C . SER A 1 210 ? 32.851 -3.548 -66.561 1.00 85.50 210 SER A C 1
ATOM 1635 O O . SER A 1 210 ? 33.622 -3.920 -67.451 1.00 85.50 210 SER A O 1
ATOM 1637 N N . PHE A 1 211 ? 31.757 -2.830 -66.828 1.00 82.75 211 PHE A N 1
ATOM 1638 C CA . PHE A 1 211 ? 31.297 -2.521 -68.180 1.00 82.75 211 PHE A CA 1
ATOM 1639 C C . PHE A 1 211 ? 32.308 -1.678 -68.976 1.00 82.75 211 PHE A C 1
ATOM 1641 O O . PHE A 1 211 ? 32.612 -1.982 -70.133 1.00 82.75 211 PHE A O 1
ATOM 1648 N N . GLU A 1 212 ? 32.904 -0.656 -68.357 1.00 82.19 212 GLU A N 1
ATOM 1649 C CA . GLU A 1 212 ? 33.982 0.133 -68.965 1.00 82.19 212 GLU A CA 1
ATOM 1650 C C . GLU A 1 212 ? 35.221 -0.708 -69.283 1.00 82.19 212 GLU A C 1
ATOM 1652 O O . GLU A 1 212 ? 35.869 -0.527 -70.319 1.00 82.19 212 GLU A O 1
ATOM 1657 N N . SER A 1 213 ? 35.575 -1.633 -68.391 1.00 82.62 213 SER A N 1
ATOM 1658 C CA . SER A 1 213 ? 36.699 -2.547 -68.599 1.00 82.62 213 SER A CA 1
ATOM 1659 C C . SER A 1 213 ? 36.441 -3.475 -69.787 1.00 82.62 213 SER A C 1
ATOM 1661 O O . SER A 1 213 ? 37.330 -3.645 -70.625 1.00 82.62 213 SER A O 1
ATOM 1663 N N . GLN A 1 214 ? 35.214 -3.981 -69.929 1.00 80.00 214 GLN A N 1
ATOM 1664 C CA . GLN A 1 214 ? 34.793 -4.803 -71.064 1.00 80.00 214 GLN A CA 1
ATOM 1665 C C . GLN A 1 214 ? 34.772 -4.010 -72.384 1.00 80.00 214 GLN A C 1
ATOM 1667 O O . GLN A 1 214 ? 35.328 -4.480 -73.380 1.00 80.00 214 GLN A O 1
ATOM 1672 N N . ARG A 1 215 ? 34.246 -2.772 -72.406 1.00 78.62 215 ARG A N 1
ATOM 1673 C CA . ARG A 1 215 ? 34.324 -1.889 -73.595 1.00 78.62 215 ARG A CA 1
ATOM 1674 C C . ARG A 1 215 ? 35.767 -1.610 -74.013 1.00 78.62 215 ARG A C 1
ATOM 1676 O O . ARG A 1 215 ? 36.074 -1.662 -75.202 1.00 78.62 215 ARG A O 1
ATOM 1683 N N . ARG A 1 216 ? 36.666 -1.351 -73.056 1.00 77.06 216 ARG A N 1
ATOM 1684 C CA . ARG A 1 216 ? 38.100 -1.148 -73.339 1.00 77.06 216 ARG A CA 1
ATOM 1685 C C . ARG A 1 216 ? 38.767 -2.396 -73.915 1.00 77.06 216 ARG A C 1
ATOM 1687 O O . ARG A 1 216 ? 39.664 -2.270 -74.743 1.00 77.06 216 ARG A O 1
ATOM 1694 N N . GLN A 1 217 ? 38.361 -3.592 -73.492 1.00 76.12 217 GLN A N 1
ATOM 1695 C CA . GLN A 1 217 ? 38.856 -4.836 -74.085 1.00 76.12 217 GLN A CA 1
ATOM 1696 C C . GLN A 1 217 ? 38.353 -5.020 -75.523 1.00 76.12 217 GLN A C 1
ATOM 1698 O O . GLN A 1 217 ? 39.172 -5.273 -76.399 1.00 76.12 217 GLN A O 1
ATOM 1703 N N . LEU A 1 218 ? 37.061 -4.805 -75.789 1.00 73.94 218 LEU A N 1
ATOM 1704 C CA . LEU A 1 218 ? 36.477 -4.878 -77.138 1.00 73.94 218 LEU A CA 1
ATOM 1705 C C . LEU A 1 218 ? 37.102 -3.874 -78.120 1.00 73.94 218 LEU A C 1
ATOM 1707 O O . LEU A 1 218 ? 37.438 -4.243 -79.241 1.00 73.94 218 LEU A O 1
ATOM 1711 N N . GLY A 1 219 ? 37.338 -2.631 -77.691 1.00 73.12 219 GLY A N 1
ATOM 1712 C CA . GLY A 1 219 ? 38.002 -1.626 -78.530 1.00 73.12 219 GLY A CA 1
ATOM 1713 C C . GLY A 1 219 ? 39.434 -2.009 -78.924 1.00 73.12 219 GLY A C 1
ATOM 1714 O O . GLY A 1 219 ? 39.855 -1.729 -80.040 1.00 73.12 219 GLY A O 1
ATOM 1715 N N . ARG A 1 220 ? 40.164 -2.715 -78.048 1.00 70.69 220 ARG A N 1
ATOM 1716 C CA . ARG A 1 220 ? 41.508 -3.235 -78.357 1.00 70.69 220 ARG A CA 1
ATOM 1717 C C . ARG A 1 220 ? 41.506 -4.402 -79.343 1.00 70.69 220 ARG A C 1
ATOM 1719 O O . ARG A 1 220 ? 42.517 -4.603 -80.007 1.00 70.69 220 ARG A O 1
ATOM 1726 N N . TRP A 1 221 ? 40.419 -5.166 -79.420 1.00 61.69 221 TRP A N 1
ATOM 1727 C CA . TRP A 1 221 ? 40.269 -6.236 -80.409 1.00 61.69 221 TRP A CA 1
ATOM 1728 C C . TRP A 1 221 ? 39.992 -5.677 -81.807 1.00 61.69 221 TRP A C 1
ATOM 1730 O O . TRP A 1 221 ? 40.613 -6.119 -82.759 1.00 61.69 221 TRP A O 1
ATOM 1740 N N . ILE A 1 222 ? 39.161 -4.637 -81.915 1.00 64.88 222 ILE A N 1
ATOM 1741 C CA . ILE A 1 222 ? 38.802 -4.005 -83.200 1.00 64.88 222 ILE A CA 1
ATOM 1742 C C . ILE A 1 222 ? 39.988 -3.267 -83.856 1.00 64.88 222 ILE A C 1
ATOM 1744 O O . ILE A 1 222 ? 39.999 -3.066 -85.060 1.00 64.88 222 ILE A O 1
ATOM 1748 N N . GLN A 1 223 ? 40.999 -2.864 -83.082 1.00 57.19 223 GLN A N 1
ATOM 1749 C CA . GLN A 1 223 ? 42.184 -2.147 -83.578 1.00 57.19 223 GLN A CA 1
ATOM 1750 C C . GLN A 1 223 ? 43.339 -3.059 -84.030 1.00 57.19 223 GLN A C 1
ATOM 1752 O O . GLN A 1 223 ? 44.405 -2.554 -84.383 1.00 57.19 223 GLN A O 1
ATOM 1757 N N . LYS A 1 224 ? 43.167 -4.383 -83.940 1.00 55.94 224 LYS A N 1
ATOM 1758 C CA . LYS A 1 224 ? 44.194 -5.387 -84.260 1.00 55.94 224 LYS A CA 1
ATOM 1759 C C . LYS A 1 224 ? 43.929 -6.174 -85.551 1.00 55.94 224 LYS A C 1
ATOM 1761 O O . LYS A 1 224 ? 44.793 -6.973 -85.906 1.00 55.94 224 LYS A O 1
ATOM 1766 N N . ASP A 1 225 ? 42.808 -5.910 -86.218 1.00 45.00 225 ASP A N 1
ATOM 1767 C CA . ASP A 1 225 ? 42.472 -6.370 -87.574 1.00 45.00 225 ASP A CA 1
ATOM 1768 C C . ASP A 1 225 ? 42.629 -5.213 -88.576 1.00 45.00 225 ASP A C 1
ATOM 1770 O O . ASP A 1 225 ? 43.010 -5.483 -89.737 1.00 45.00 225 ASP A O 1
#

Sequence (225 aa):
MTRVGRDFRDTMQKEAVPSVSADVSFASNRFPNYKIGADNSILDPKEEPEVPSMKDLLARETAQLIEQQKRLSVRDLASKFEKGLAAAAKLSDEAKLREIISLEKHVLLKKLRDALESLRGRVAGRNKDDVDEAISMVEALAVQLTQGEGELLQEKAEVKKLASFLKQASEDAQKLVGEERAFARAEIDSARAAVQRVEEALEQERISKSFESQRRQLGRWIQKD

Organism: Papaver somniferum (NCBI:txid3469)

Radius of gyration: 48.84 Å; chains: 1; bounding box: 128×34×136 Å

Secondary structure (DSSP, 8-state):
--------------------------S-SS----EE-TTS-EEPPP----PPPHHHHHHHHHHHHHHHHHS--HHHHHHHHHHHHHHHHHHHHHHHHHHHHHHHHHHHHHHHHHHHHHHHTT--THHHHHHHHHHHHHHHHHHHHHHHHHHHHHHHHHHHHHHHHHHHHHHHHHHHHHHHHHHHHHHHHHHHHHHHHHHHHHHHHHHHHHHHHHHHHHHHHHT--

Foldseek 3Di:
DDDDDDDDDDDDDDDDDDDDPPPDDDPDPDDQDWDQDPVRDTDRDDDDPDDDDPVRVVVVVVVVVVVVVVPQDPVNVVVVVVVVVVVVVVVVVVVVVVVVVLVVLLVVLVVVLVVLVVVLVVDDDPVNVVSVVVNVVSVVVNVVSVVVVVVVVVVVVVVVVVVVVVVVVVVVVVVVVVVVVVVVVVVVVVVVVVVVVVVVVVVVVVVVVVVVVVVVVVVVVVVVD